Protein AF-A0A9Q1KQM0-F1 (afdb_monomer_lite)

Radius of gyration: 27.61 Å; chains: 1; bounding box: 91×46×89 Å

Organism: NCBI:txid171969

InterPro domains:
  IPR004320 Protein BPS1, chloroplastic [PF03087] (86-296)

Structure (mmCIF, N/CA/C/O backbone):
data_AF-A0A9Q1KQM0-F1
#
_entry.id   AF-A0A9Q1KQM0-F1
#
loop_
_atom_site.group_PDB
_atom_site.id
_atom_site.type_symbol
_atom_site.label_atom_id
_atom_site.label_alt_id
_atom_site.label_comp_id
_atom_site.label_asym_id
_atom_site.label_entity_id
_atom_site.label_seq_id
_atom_site.pdbx_PDB_ins_code
_atom_site.Cartn_x
_atom_site.Cartn_y
_atom_site.Cartn_z
_atom_site.occupancy
_atom_site.B_iso_or_equiv
_atom_site.auth_seq_id
_atom_site.auth_comp_id
_atom_site.auth_asym_id
_atom_site.auth_atom_id
_atom_site.pdbx_PDB_model_num
ATOM 1 N N . MET A 1 1 ? 65.002 30.254 44.094 1.00 36.09 1 MET A N 1
ATOM 2 C CA . MET A 1 1 ? 65.199 29.306 42.975 1.00 36.09 1 MET A CA 1
ATOM 3 C C . MET A 1 1 ? 63.918 28.504 42.793 1.00 36.09 1 MET A C 1
ATOM 5 O O . MET A 1 1 ? 63.317 28.129 43.791 1.00 36.09 1 MET A O 1
ATOM 9 N N . ARG A 1 2 ? 63.439 28.374 41.550 1.00 35.47 2 ARG A N 1
ATOM 10 C CA . ARG A 1 2 ? 62.146 27.774 41.179 1.00 35.47 2 ARG A CA 1
ATOM 11 C C . ARG A 1 2 ? 62.306 26.299 40.777 1.00 35.47 2 ARG A C 1
ATOM 13 O O . ARG A 1 2 ? 63.175 26.023 39.960 1.00 35.47 2 ARG A O 1
ATOM 20 N N . ALA A 1 3 ? 61.341 25.494 41.250 1.00 41.31 3 ALA A N 1
ATOM 21 C CA . ALA A 1 3 ? 60.860 24.171 40.791 1.00 41.31 3 ALA A CA 1
ATOM 22 C C . ALA A 1 3 ? 61.856 22.981 40.891 1.00 41.31 3 ALA A C 1
ATOM 24 O O . ALA A 1 3 ? 63.052 23.252 40.930 1.00 41.31 3 ALA A O 1
ATOM 25 N N . PRO A 1 4 ? 61.425 21.685 40.899 1.00 48.81 4 PRO A N 1
ATOM 26 C CA . PRO A 1 4 ? 60.090 21.158 40.530 1.00 48.81 4 PRO A CA 1
ATOM 27 C C . PRO A 1 4 ? 59.539 19.918 41.319 1.00 48.81 4 PRO A C 1
ATOM 29 O O . PRO A 1 4 ? 60.291 19.234 41.995 1.00 48.81 4 PRO A O 1
ATOM 32 N N . LEU A 1 5 ? 58.237 19.612 41.101 1.00 36.03 5 LEU A N 1
ATOM 33 C CA . LEU A 1 5 ? 57.537 18.288 41.078 1.00 36.03 5 LEU A CA 1
ATOM 34 C C . LEU A 1 5 ? 57.587 17.402 42.362 1.00 36.03 5 LEU A C 1
ATOM 36 O O . LEU A 1 5 ? 58.601 17.295 43.019 1.00 36.03 5 LEU A O 1
ATOM 40 N N . ALA A 1 6 ? 56.544 16.697 42.813 1.00 32.81 6 ALA A N 1
ATOM 41 C CA . ALA A 1 6 ? 55.669 15.785 42.085 1.00 32.81 6 ALA A CA 1
ATOM 42 C C . ALA A 1 6 ? 54.497 15.306 42.981 1.00 32.81 6 ALA A C 1
ATOM 44 O O . ALA A 1 6 ? 54.651 15.153 44.187 1.00 32.81 6 ALA A O 1
ATOM 45 N N . PHE A 1 7 ? 53.361 15.017 42.337 1.00 43.50 7 PHE A N 1
ATOM 46 C CA . PHE A 1 7 ? 52.448 13.895 42.605 1.00 43.50 7 PHE A CA 1
ATOM 47 C C . PHE A 1 7 ? 52.103 13.514 44.053 1.00 43.50 7 PHE A C 1
ATOM 49 O O . PHE A 1 7 ? 52.829 12.734 44.653 1.00 43.50 7 PHE A O 1
ATOM 56 N N . ILE A 1 8 ? 50.868 13.817 44.484 1.00 44.66 8 ILE A N 1
ATOM 57 C CA . ILE A 1 8 ? 50.022 12.821 45.170 1.00 44.66 8 ILE A CA 1
ATOM 58 C C . ILE A 1 8 ? 48.571 12.958 44.674 1.00 44.66 8 ILE A C 1
ATOM 60 O O . ILE A 1 8 ? 47.852 13.896 45.008 1.00 44.66 8 ILE A O 1
ATOM 64 N N . ARG A 1 9 ? 48.157 11.993 43.843 1.00 41.03 9 ARG A N 1
ATOM 65 C CA . ARG A 1 9 ? 46.766 11.639 43.517 1.00 41.03 9 ARG A CA 1
ATOM 66 C C . ARG A 1 9 ? 46.458 10.339 44.267 1.00 41.03 9 ARG A C 1
ATOM 68 O O . ARG A 1 9 ? 47.008 9.308 43.895 1.00 41.03 9 ARG A O 1
ATOM 75 N N . SER A 1 10 ? 45.622 10.406 45.304 1.00 38.56 10 SER A N 1
ATOM 76 C CA . SER A 1 10 ? 44.949 9.302 46.036 1.00 38.56 10 SER A CA 1
ATOM 77 C C . SER A 1 10 ? 44.638 9.805 47.450 1.00 38.56 10 SER A C 1
ATOM 79 O O . SER A 1 10 ? 45.475 10.496 48.007 1.00 38.56 10 SER A O 1
ATOM 81 N N . LEU A 1 11 ? 43.534 9.532 48.142 1.00 38.16 11 LEU A N 1
ATOM 82 C CA . LEU A 1 11 ? 42.385 8.644 47.976 1.00 38.16 11 LEU A CA 1
ATOM 83 C C . LEU A 1 11 ? 41.275 9.171 48.911 1.00 38.16 11 LEU A C 1
ATOM 85 O O . LEU A 1 11 ? 41.565 9.738 49.959 1.00 38.16 11 LEU A O 1
ATOM 89 N N . SER A 1 12 ? 40.024 8.930 48.521 1.00 35.25 12 SER A N 1
ATOM 90 C CA . SER A 1 12 ? 38.869 8.578 49.359 1.00 35.25 12 SER A CA 1
ATOM 91 C C . SER A 1 12 ? 38.853 8.993 50.841 1.00 35.25 12 SER A C 1
ATOM 93 O O . SER A 1 12 ? 39.545 8.414 51.672 1.00 35.25 12 SER A O 1
ATOM 95 N N . SER A 1 13 ? 37.836 9.755 51.245 1.00 35.62 13 SER A N 1
ATOM 96 C CA . SER A 1 13 ? 36.569 9.169 51.725 1.00 35.62 13 SER A CA 1
ATOM 97 C C . SER A 1 13 ? 35.758 10.134 52.601 1.00 35.62 13 SER A C 1
ATOM 99 O O . SER A 1 13 ? 36.308 10.889 53.395 1.00 35.62 13 SER A O 1
ATOM 101 N N . LYS A 1 14 ? 34.434 9.936 52.514 1.00 40.75 14 LYS A N 1
ATOM 102 C CA . LYS A 1 14 ? 33.375 10.173 53.513 1.00 40.75 14 LYS A CA 1
ATOM 103 C C . LYS A 1 14 ? 32.405 11.329 53.250 1.00 40.75 14 LYS A C 1
ATOM 105 O O . LYS A 1 14 ? 32.776 12.492 53.256 1.00 40.75 14 LYS A O 1
ATOM 110 N N . LEU A 1 15 ? 31.139 10.885 53.212 1.00 34.62 15 LEU A N 1
ATOM 111 C CA . LEU A 1 15 ? 29.859 11.567 53.455 1.00 34.62 15 LEU A CA 1
ATOM 112 C C . LEU A 1 15 ? 29.165 12.042 52.171 1.00 34.62 15 LEU A C 1
ATOM 114 O O . LEU A 1 15 ? 29.745 12.772 51.389 1.00 34.62 15 LEU A O 1
ATOM 118 N N . SER A 1 16 ? 27.919 11.697 51.856 1.00 38.91 16 SER A N 1
ATOM 119 C CA . SER A 1 16 ? 26.883 10.905 52.529 1.00 38.91 16 SER A CA 1
ATOM 120 C C . SER A 1 16 ? 25.656 10.991 51.620 1.00 38.91 16 SER A C 1
ATOM 122 O O . SER A 1 16 ? 25.134 12.089 51.458 1.00 38.91 16 SER A O 1
ATOM 124 N N . VAL A 1 17 ? 25.169 9.891 51.040 1.00 39.78 17 VAL A N 1
ATOM 125 C CA . VAL A 1 17 ? 23.808 9.853 50.477 1.00 39.78 17 VAL A CA 1
ATOM 126 C C . VAL A 1 17 ? 23.195 8.506 50.815 1.00 39.78 17 VAL A C 1
ATOM 128 O O . VAL A 1 17 ? 23.605 7.455 50.324 1.00 39.78 17 VAL A O 1
ATOM 131 N N . ALA A 1 18 ? 22.234 8.568 51.728 1.00 39.09 18 ALA A N 1
ATOM 132 C CA . ALA A 1 18 ? 21.385 7.472 52.129 1.00 39.09 18 ALA A CA 1
ATOM 133 C C . ALA A 1 18 ? 20.704 6.847 50.902 1.00 39.09 18 ALA A C 1
ATOM 135 O O . ALA A 1 18 ? 19.953 7.507 50.184 1.00 39.09 18 ALA A O 1
ATOM 136 N N . ARG A 1 19 ? 20.943 5.547 50.698 1.00 38.41 19 ARG A N 1
ATOM 137 C CA . ARG A 1 19 ? 20.078 4.681 49.895 1.00 38.41 19 ARG A CA 1
ATOM 138 C C . ARG A 1 19 ? 18.689 4.691 50.531 1.00 38.41 19 ARG A C 1
ATOM 140 O O . ARG A 1 19 ? 18.471 4.026 51.540 1.00 38.41 19 ARG A O 1
ATOM 147 N N . ARG A 1 20 ? 17.747 5.421 49.935 1.00 35.00 20 ARG A N 1
ATOM 148 C CA . ARG A 1 20 ? 16.335 5.045 50.030 1.00 35.00 20 ARG A CA 1
ATOM 149 C C . ARG A 1 20 ? 16.128 3.905 49.048 1.00 35.00 20 ARG A C 1
ATOM 151 O O . ARG A 1 20 ? 16.291 4.088 47.845 1.00 35.00 20 ARG A O 1
ATOM 158 N N . SER A 1 21 ? 15.828 2.732 49.589 1.00 38.72 21 SER A N 1
ATOM 159 C CA . SER A 1 21 ? 15.288 1.601 48.851 1.00 38.72 21 SER A CA 1
ATOM 160 C C . SER A 1 21 ? 14.096 2.075 48.025 1.00 38.72 21 SER A C 1
ATOM 162 O O . SER A 1 21 ? 13.077 2.489 48.576 1.00 38.72 21 SER A O 1
ATOM 164 N N . THR A 1 22 ? 14.235 2.051 46.704 1.00 40.22 22 THR A N 1
ATOM 165 C CA . THR A 1 22 ? 13.103 2.160 45.791 1.00 40.22 22 THR A CA 1
ATOM 166 C C . THR A 1 22 ? 12.277 0.898 45.973 1.00 40.22 22 THR A C 1
ATOM 168 O O . THR A 1 22 ? 12.671 -0.178 45.525 1.00 40.22 22 THR A O 1
ATOM 171 N N . SER A 1 23 ? 11.167 1.031 46.697 1.00 38.22 23 SER A N 1
ATOM 172 C CA . SER A 1 23 ? 10.064 0.081 46.640 1.00 38.22 23 SER A CA 1
ATOM 173 C C . SER A 1 23 ? 9.766 -0.182 45.165 1.00 38.22 23 SER A C 1
ATOM 175 O O . SER A 1 23 ? 9.487 0.758 44.417 1.00 38.22 23 SER A O 1
ATOM 177 N N . SER A 1 24 ? 9.917 -1.434 44.733 1.00 46.16 24 SER A N 1
ATOM 178 C CA . SER A 1 24 ? 9.397 -1.893 43.451 1.00 46.16 24 SER A CA 1
ATOM 179 C C . SER A 1 24 ? 7.884 -1.776 43.562 1.00 46.16 24 SER A C 1
ATOM 181 O O . SER A 1 24 ? 7.215 -2.623 44.150 1.00 46.16 24 SER A O 1
ATOM 183 N N . MET A 1 25 ? 7.369 -0.636 43.113 1.00 43.19 25 MET A N 1
ATOM 184 C CA . MET A 1 25 ? 5.947 -0.401 42.975 1.00 43.19 25 MET A CA 1
ATOM 185 C C . MET A 1 25 ? 5.489 -1.365 41.883 1.00 43.19 25 MET A C 1
ATOM 187 O O . MET A 1 25 ? 5.738 -1.137 40.701 1.00 43.19 25 MET A O 1
ATOM 191 N N . VAL A 1 26 ? 4.943 -2.505 42.309 1.00 50.78 26 VAL A N 1
ATOM 192 C CA . VAL A 1 26 ? 4.289 -3.481 41.441 1.00 50.78 26 VAL A CA 1
ATOM 193 C C . VAL A 1 26 ? 3.113 -2.741 40.820 1.00 50.78 26 VAL A C 1
ATOM 195 O O . VAL A 1 26 ? 2.086 -2.547 41.465 1.00 50.78 26 VAL A O 1
ATOM 198 N N . VAL A 1 27 ? 3.314 -2.217 39.611 1.00 50.25 27 VAL A N 1
ATOM 199 C CA . VAL A 1 27 ? 2.230 -1.666 38.802 1.00 50.25 27 VAL A CA 1
ATOM 200 C C . VAL A 1 27 ? 1.258 -2.825 38.584 1.00 50.25 27 VAL A C 1
ATOM 202 O O . VAL A 1 27 ? 1.700 -3.864 38.085 1.00 50.25 27 VAL A O 1
ATOM 205 N N . PRO A 1 28 ? -0.011 -2.711 39.015 1.00 52.81 28 PRO A N 1
ATOM 206 C CA . PRO A 1 28 ? -1.007 -3.732 38.734 1.00 52.81 28 PRO A CA 1
ATOM 207 C C . PRO A 1 28 ? -1.018 -3.980 37.229 1.00 52.81 28 PRO A C 1
ATOM 209 O O . PRO A 1 28 ? -1.039 -3.025 36.451 1.00 52.81 28 PRO A O 1
ATOM 212 N N . LEU A 1 29 ? -0.930 -5.248 36.831 1.00 56.06 29 LEU A N 1
ATOM 213 C CA . LEU A 1 29 ? -1.068 -5.633 35.434 1.00 56.06 29 LEU A CA 1
ATOM 214 C C . LEU A 1 29 ? -2.431 -5.101 34.977 1.00 56.06 29 LEU A C 1
ATOM 216 O O . LEU A 1 29 ? -3.443 -5.453 35.579 1.00 56.06 29 LEU A O 1
ATOM 220 N N . VAL A 1 30 ? -2.442 -4.186 34.006 1.00 60.38 30 VAL A N 1
ATOM 221 C CA . VAL A 1 30 ? -3.690 -3.661 33.444 1.00 60.38 30 VAL A CA 1
ATOM 222 C C . VAL A 1 30 ? -4.455 -4.866 32.909 1.00 60.38 30 VAL A C 1
ATOM 224 O O . VAL A 1 30 ? -3.924 -5.585 32.064 1.00 60.38 30 VAL A O 1
ATOM 227 N N . GLU A 1 31 ? -5.640 -5.141 33.453 1.00 66.56 31 GLU A N 1
ATOM 228 C CA . GLU A 1 31 ? -6.491 -6.208 32.934 1.00 66.56 31 GLU A CA 1
ATOM 229 C C . GLU A 1 31 ? -6.871 -5.842 31.497 1.00 66.56 31 GLU A C 1
ATOM 231 O O . GLU A 1 31 ? -7.514 -4.824 31.250 1.00 66.56 31 GLU A O 1
ATOM 236 N N . GLU A 1 32 ? -6.391 -6.630 30.535 1.00 71.88 32 GLU A N 1
ATOM 237 C CA . GLU A 1 32 ? -6.730 -6.446 29.127 1.00 71.88 32 GLU A CA 1
ATOM 238 C C . GLU A 1 32 ? -8.202 -6.792 28.912 1.00 71.88 32 GLU A C 1
ATOM 240 O O . GLU A 1 32 ? -8.645 -7.878 29.306 1.00 71.88 32 GLU A O 1
ATOM 245 N N . SER A 1 33 ? -8.948 -5.904 28.250 1.00 81.81 33 SER A N 1
ATOM 246 C CA . SER A 1 33 ? -10.337 -6.174 27.887 1.00 81.81 33 SER A CA 1
ATOM 247 C C . SER A 1 33 ? -10.437 -7.379 26.948 1.00 81.81 33 SER A C 1
ATOM 249 O O . SER A 1 33 ? -9.494 -7.714 26.221 1.00 81.81 33 SER A O 1
ATOM 251 N N . TRP A 1 34 ? -11.606 -8.028 26.922 1.00 86.94 34 TRP A N 1
ATOM 252 C CA . TRP A 1 34 ? -11.872 -9.135 25.994 1.00 86.94 34 TRP A CA 1
ATOM 253 C C . TRP A 1 34 ? -11.599 -8.734 24.538 1.00 86.94 34 TRP A C 1
ATOM 255 O O . TRP A 1 34 ? -11.000 -9.498 23.781 1.00 86.94 34 TRP A O 1
ATOM 265 N N . PHE A 1 35 ? -11.976 -7.509 24.161 1.00 87.69 35 PHE A N 1
ATOM 266 C CA . PHE A 1 35 ? -11.717 -6.982 22.829 1.00 87.69 35 PHE A CA 1
ATOM 267 C C . PHE A 1 35 ? -10.210 -6.853 22.560 1.00 87.69 35 PHE A C 1
ATOM 269 O O . PHE A 1 35 ? -9.725 -7.362 21.546 1.00 87.69 35 PHE A O 1
ATOM 276 N N . SER A 1 36 ? -9.448 -6.265 23.491 1.00 86.69 36 SER A N 1
ATOM 277 C CA . SER A 1 36 ? -7.985 -6.155 23.383 1.00 86.69 36 SER A CA 1
ATOM 278 C C . SER A 1 36 ? -7.311 -7.513 23.211 1.00 86.69 36 SER A C 1
ATOM 280 O O . SER A 1 36 ? -6.419 -7.655 22.372 1.00 86.69 36 SER A O 1
ATOM 282 N N . GLN A 1 37 ? -7.754 -8.526 23.960 1.00 87.94 37 GLN A N 1
ATOM 283 C CA . GLN A 1 37 ? -7.215 -9.886 23.873 1.00 87.94 37 GLN A CA 1
ATOM 284 C C . GLN A 1 37 ? -7.460 -10.495 22.489 1.00 87.94 37 GLN A C 1
ATOM 286 O O . GLN A 1 37 ? -6.549 -11.076 21.895 1.00 87.94 37 GLN A O 1
ATOM 291 N N . GLN A 1 38 ? -8.666 -10.320 21.940 1.00 90.25 38 GLN A N 1
ATOM 292 C CA . GLN A 1 38 ? -9.014 -10.831 20.613 1.00 90.25 38 GLN A CA 1
ATOM 293 C C . GLN A 1 38 ? -8.205 -10.147 19.513 1.00 90.25 38 GLN A C 1
ATOM 295 O O . GLN A 1 38 ? -7.653 -10.822 18.640 1.00 90.25 38 GLN A O 1
ATOM 300 N N . VAL A 1 39 ? -8.075 -8.820 19.569 1.00 89.31 39 VAL A N 1
ATOM 301 C CA . VAL A 1 39 ? -7.248 -8.065 18.618 1.00 89.31 39 VAL A CA 1
ATOM 302 C C . VAL A 1 39 ? -5.784 -8.476 18.739 1.00 89.31 39 VAL A C 1
ATOM 304 O O . VAL A 1 39 ? -5.146 -8.788 17.733 1.00 89.31 39 VAL A O 1
ATOM 307 N N . THR A 1 40 ? -5.260 -8.566 19.960 1.00 89.00 40 THR A N 1
ATOM 308 C CA . THR A 1 40 ? -3.879 -8.992 20.214 1.00 89.00 40 THR A CA 1
ATOM 309 C C . THR A 1 40 ? -3.622 -10.381 19.646 1.00 89.00 40 THR A C 1
ATOM 311 O O . THR A 1 40 ? -2.645 -10.558 18.922 1.00 89.00 40 THR A O 1
ATOM 314 N N . ALA A 1 41 ? -4.541 -11.332 19.834 1.00 89.06 41 ALA A N 1
ATOM 315 C CA . ALA A 1 41 ? -4.432 -12.660 19.240 1.00 89.06 41 ALA A CA 1
ATOM 316 C C . ALA A 1 41 ? -4.356 -12.607 17.703 1.00 89.06 41 ALA A C 1
ATOM 318 O O . ALA A 1 41 ? -3.541 -13.314 17.109 1.00 89.06 41 ALA A O 1
ATOM 319 N N . LYS A 1 42 ? -5.147 -11.747 17.040 1.00 89.12 42 LYS A N 1
ATOM 320 C CA . LYS A 1 42 ? -5.062 -11.559 15.578 1.00 89.12 42 LYS A CA 1
ATOM 321 C C . LYS A 1 42 ? -3.697 -11.008 15.165 1.00 89.12 42 LYS A C 1
ATOM 323 O O . LYS A 1 42 ? -3.089 -11.549 14.245 1.00 89.12 42 LYS A O 1
ATOM 328 N N . PHE A 1 43 ? -3.180 -9.991 15.848 1.00 86.50 43 PHE A N 1
ATOM 329 C CA . PHE A 1 43 ? -1.882 -9.395 15.507 1.00 86.50 43 PHE A CA 1
ATOM 330 C C . PHE A 1 43 ? -0.680 -10.269 15.913 1.00 86.50 43 PHE A C 1
ATOM 332 O O . PHE A 1 43 ? 0.345 -10.245 15.235 1.00 86.50 43 PHE A O 1
ATOM 339 N N . ASP A 1 44 ? -0.795 -11.126 16.927 1.00 86.88 44 ASP A N 1
ATOM 340 C CA . ASP A 1 44 ? 0.245 -12.101 17.282 1.00 86.88 44 ASP A CA 1
ATOM 341 C C . ASP A 1 44 ? 0.393 -13.213 16.228 1.00 86.88 44 ASP A C 1
ATOM 343 O O . ASP A 1 44 ? 1.492 -13.748 16.027 1.00 86.88 44 ASP A O 1
ATOM 347 N N . THR A 1 45 ? -0.665 -13.517 15.462 1.00 85.62 45 THR A N 1
ATOM 348 C CA . THR A 1 45 ? -0.511 -14.385 14.280 1.00 85.62 45 THR A CA 1
ATOM 349 C C . THR A 1 45 ? 0.419 -13.773 13.226 1.00 85.62 45 THR A C 1
ATOM 351 O O . THR A 1 45 ? 1.117 -14.510 12.534 1.00 85.62 45 THR A O 1
ATOM 354 N N . LEU A 1 46 ? 0.527 -12.437 13.161 1.00 81.75 46 LEU A N 1
ATOM 355 C CA . LEU A 1 46 ? 1.467 -11.754 12.264 1.00 81.75 46 LEU A CA 1
ATOM 356 C C . LEU A 1 46 ? 2.916 -11.943 12.710 1.00 81.75 46 LEU A C 1
ATOM 358 O O . LEU A 1 46 ? 3.774 -12.180 11.866 1.00 81.75 46 LEU A O 1
ATOM 362 N N . LYS A 1 47 ? 3.190 -11.905 14.021 1.00 78.38 47 LYS A N 1
ATOM 363 C CA . LYS A 1 47 ? 4.538 -12.174 14.563 1.00 78.38 47 LYS A CA 1
ATOM 364 C C . LYS A 1 47 ? 5.000 -13.599 14.298 1.00 78.38 47 LYS A C 1
ATOM 366 O O . LYS A 1 47 ? 6.181 -13.848 14.081 1.00 78.38 47 LYS A O 1
ATOM 371 N N . SER A 1 48 ? 4.070 -14.544 14.398 1.00 78.81 48 SER A N 1
ATOM 372 C CA . SER A 1 48 ? 4.351 -15.961 14.158 1.00 78.81 48 SER A CA 1
ATOM 373 C C . SER A 1 48 ? 4.340 -16.322 12.671 1.00 78.81 48 SER A C 1
ATOM 375 O O . SER A 1 48 ? 4.785 -17.415 12.302 1.00 78.81 48 SER A O 1
ATOM 377 N N . SER A 1 49 ? 3.885 -15.406 11.809 1.00 76.88 49 SER A N 1
ATOM 378 C CA . SER A 1 49 ? 3.959 -15.566 10.364 1.00 76.88 49 SER A CA 1
ATOM 379 C C . SER A 1 49 ? 5.416 -15.650 9.919 1.00 76.88 49 SER A C 1
ATOM 381 O O . SER A 1 49 ? 6.276 -14.872 10.322 1.00 76.88 49 SER A O 1
ATOM 383 N N . LYS A 1 50 ? 5.702 -16.610 9.037 1.00 76.25 50 LYS A N 1
ATOM 384 C CA . LYS A 1 50 ? 7.023 -16.760 8.406 1.00 76.25 50 LYS A CA 1
ATOM 385 C C . LYS A 1 50 ? 7.253 -15.744 7.284 1.00 76.25 50 LYS A C 1
ATOM 387 O O . LYS A 1 50 ? 8.263 -15.828 6.590 1.00 76.25 50 LYS A O 1
ATOM 392 N N . CYS A 1 51 ? 6.290 -14.860 7.032 1.00 76.44 51 CYS A N 1
ATOM 393 C CA . CYS A 1 51 ? 6.376 -13.877 5.970 1.00 76.44 51 CYS A CA 1
ATOM 394 C C . CYS A 1 51 ? 7.354 -12.762 6.336 1.00 76.44 51 CYS A C 1
ATOM 396 O O . CYS A 1 51 ? 7.306 -12.209 7.431 1.00 76.44 51 CYS A O 1
ATOM 398 N N . ASP A 1 52 ? 8.202 -12.389 5.380 1.00 78.50 52 ASP A N 1
ATOM 399 C CA . ASP A 1 52 ? 9.093 -11.250 5.552 1.00 78.50 52 ASP A CA 1
ATOM 400 C C . ASP A 1 52 ? 8.270 -9.978 5.772 1.00 78.50 52 ASP A C 1
ATOM 402 O O . ASP A 1 52 ? 7.333 -9.688 5.020 1.00 78.50 52 ASP A O 1
ATOM 406 N N . VAL A 1 53 ? 8.630 -9.199 6.790 1.00 75.56 53 VAL A N 1
ATOM 407 C CA . VAL A 1 53 ? 7.955 -7.940 7.105 1.00 75.56 53 VAL A CA 1
ATOM 408 C C . VAL A 1 53 ? 7.997 -7.010 5.884 1.00 75.56 53 VAL A C 1
ATOM 410 O O . VAL A 1 53 ? 9.054 -6.698 5.326 1.00 75.56 53 VAL A O 1
ATOM 413 N N . GLY A 1 54 ? 6.816 -6.573 5.444 1.00 72.44 54 GLY A N 1
ATOM 414 C CA . GLY A 1 54 ? 6.632 -5.770 4.236 1.00 72.44 54 GLY A CA 1
ATOM 415 C C . GLY A 1 54 ? 6.433 -6.562 2.936 1.00 72.44 54 GLY A C 1
ATOM 416 O O . GLY A 1 54 ? 6.258 -5.903 1.909 1.00 72.44 54 GLY A O 1
ATOM 417 N N . SER A 1 55 ? 6.448 -7.909 2.955 1.00 80.44 55 SER A N 1
ATOM 418 C CA . SER A 1 55 ? 5.973 -8.813 1.872 1.00 80.44 55 SER A CA 1
ATOM 419 C C . SER A 1 55 ? 4.530 -8.513 1.453 1.00 80.44 55 SER A C 1
ATOM 421 O O . SER A 1 55 ? 3.769 -7.963 2.250 1.00 80.44 55 SER A O 1
ATOM 423 N N . ALA A 1 56 ? 4.119 -8.859 0.221 1.00 84.38 56 ALA A N 1
ATOM 424 C CA . ALA A 1 56 ? 2.697 -8.768 -0.129 1.00 84.38 56 ALA A CA 1
ATOM 425 C C . ALA A 1 56 ? 1.851 -9.678 0.767 1.00 84.38 56 ALA A C 1
ATOM 427 O O . ALA A 1 56 ? 0.777 -9.271 1.191 1.00 84.38 56 ALA A O 1
ATOM 428 N N . SER A 1 57 ? 2.354 -10.870 1.103 1.00 86.06 57 SER A N 1
ATOM 429 C CA . SER A 1 57 ? 1.689 -11.779 2.037 1.00 86.06 57 SER A CA 1
ATOM 430 C C . SER A 1 57 ? 1.568 -11.176 3.435 1.00 86.06 57 SER A C 1
ATOM 432 O O . SER A 1 57 ? 0.470 -11.158 3.974 1.00 86.06 57 SER A O 1
ATOM 434 N N . TRP A 1 58 ? 2.636 -10.578 3.977 1.00 86.31 58 TRP A N 1
ATOM 435 C CA . TRP A 1 58 ? 2.570 -9.872 5.262 1.00 86.31 58 TRP A CA 1
ATOM 436 C C . TRP A 1 58 ? 1.582 -8.701 5.221 1.00 86.31 58 TRP A C 1
ATOM 438 O O . TRP A 1 58 ? 0.794 -8.536 6.144 1.00 86.31 58 TRP A O 1
ATOM 448 N N . LEU A 1 59 ? 1.566 -7.908 4.141 1.00 87.00 59 LEU A N 1
ATOM 449 C CA . LEU A 1 59 ? 0.573 -6.843 3.969 1.00 87.00 59 LEU A CA 1
ATOM 450 C C . LEU A 1 59 ? -0.855 -7.407 3.928 1.00 87.00 59 LEU A C 1
ATOM 452 O O . LEU A 1 59 ? -1.730 -6.854 4.586 1.00 87.00 59 LEU A O 1
ATOM 456 N N . CYS A 1 60 ? -1.096 -8.501 3.200 1.00 88.06 60 CYS A N 1
ATOM 457 C CA . CYS A 1 60 ? -2.389 -9.190 3.194 1.00 88.06 60 CYS A CA 1
ATOM 458 C C . CYS A 1 60 ? -2.787 -9.671 4.593 1.00 88.06 60 CYS A C 1
ATOM 460 O O . CYS A 1 60 ? -3.953 -9.546 4.960 1.00 88.06 60 CYS A O 1
ATOM 462 N N . ASP A 1 61 ? -1.841 -10.189 5.375 1.00 88.12 61 ASP A N 1
ATOM 463 C CA . ASP A 1 61 ? -2.107 -10.628 6.742 1.00 88.12 61 ASP A CA 1
ATOM 464 C C . ASP A 1 61 ? -2.448 -9.430 7.647 1.00 88.12 61 ASP A C 1
ATOM 466 O O . ASP A 1 61 ? -3.416 -9.495 8.402 1.00 88.12 61 ASP A O 1
ATOM 470 N N . VAL A 1 62 ? -1.738 -8.300 7.515 1.00 88.50 62 VAL A N 1
ATOM 471 C CA . VAL A 1 62 ? -2.047 -7.044 8.227 1.00 88.50 62 VAL A CA 1
ATOM 472 C C . VAL A 1 62 ? -3.447 -6.532 7.872 1.00 88.50 62 VAL A C 1
ATOM 474 O O . VAL A 1 62 ? -4.202 -6.156 8.768 1.00 88.50 62 VAL A O 1
ATOM 477 N N . PHE A 1 63 ? -3.831 -6.543 6.590 1.00 89.81 63 PHE A N 1
ATOM 478 C CA . PHE A 1 63 ? -5.199 -6.198 6.183 1.00 89.81 63 PHE A CA 1
ATOM 479 C C . PHE A 1 63 ? -6.221 -7.185 6.744 1.00 89.81 63 PHE A C 1
ATOM 481 O O . PHE A 1 63 ? -7.255 -6.753 7.239 1.00 89.81 63 PHE A O 1
ATOM 488 N N . GLY A 1 64 ? -5.929 -8.486 6.729 1.00 90.25 64 GLY A N 1
ATOM 489 C CA . GLY A 1 64 ? -6.795 -9.503 7.322 1.00 90.25 64 GLY A CA 1
ATOM 490 C C . GLY A 1 64 ? -7.022 -9.277 8.819 1.00 90.25 64 GLY A C 1
ATOM 491 O O . GLY A 1 64 ? -8.161 -9.304 9.276 1.00 90.25 64 GLY A O 1
ATOM 492 N N . ALA A 1 65 ? -5.960 -8.982 9.573 1.00 90.81 65 ALA A N 1
ATOM 493 C CA . ALA A 1 65 ? -6.053 -8.646 10.992 1.00 90.81 65 ALA A CA 1
ATOM 494 C C . ALA A 1 65 ? -6.850 -7.350 11.219 1.00 90.81 65 ALA A C 1
ATOM 496 O O . ALA A 1 65 ? -7.696 -7.291 12.111 1.00 90.81 65 ALA A O 1
ATOM 497 N N . SER A 1 66 ? -6.636 -6.333 10.380 1.00 91.94 66 SER A N 1
ATOM 498 C CA . SER A 1 66 ? -7.390 -5.082 10.439 1.00 91.94 66 SER A CA 1
ATOM 499 C C . SER A 1 66 ? -8.876 -5.270 10.133 1.00 91.94 66 SER A C 1
ATOM 501 O O . SER A 1 66 ? -9.697 -4.695 10.837 1.00 91.94 66 SER A O 1
ATOM 503 N N . VAL A 1 67 ? -9.233 -6.047 9.109 1.00 91.94 67 VAL A N 1
ATOM 504 C CA . VAL A 1 67 ? -10.634 -6.339 8.766 1.00 91.94 67 VAL A CA 1
ATOM 505 C C . VAL A 1 67 ? -11.292 -7.119 9.897 1.00 91.94 67 VAL A C 1
ATOM 507 O O . VAL A 1 67 ? -12.350 -6.719 10.365 1.00 91.94 67 VAL A O 1
ATOM 510 N N . ALA A 1 68 ? -10.628 -8.154 10.419 1.00 92.12 68 ALA A N 1
ATOM 511 C CA . ALA A 1 68 ? -11.133 -8.901 11.568 1.00 92.12 68 ALA A CA 1
ATOM 512 C C . ALA A 1 68 ? -11.331 -8.001 12.801 1.00 92.12 68 ALA A C 1
ATOM 514 O O . ALA A 1 68 ? -12.302 -8.164 13.528 1.00 92.12 68 ALA A O 1
ATOM 515 N N . THR A 1 69 ? -10.444 -7.027 13.022 1.00 92.69 69 THR A N 1
ATOM 516 C CA . THR A 1 69 ? -10.587 -6.047 14.112 1.00 92.69 69 THR A CA 1
ATOM 517 C C . THR A 1 69 ? -11.804 -5.143 13.907 1.00 92.69 69 THR A C 1
ATOM 519 O O . THR A 1 69 ? -12.522 -4.865 14.860 1.00 92.69 69 THR A O 1
ATOM 522 N N . GLN A 1 70 ? -12.053 -4.698 12.673 1.00 92.56 70 GLN A N 1
ATOM 523 C CA . GLN A 1 70 ? -13.230 -3.894 12.326 1.00 92.56 70 GLN A CA 1
ATOM 524 C C . GLN A 1 70 ? -14.531 -4.697 12.489 1.00 92.56 70 GLN A C 1
ATOM 526 O O . GLN A 1 70 ? -15.495 -4.180 13.041 1.00 92.56 70 GLN A O 1
ATOM 531 N N . MET A 1 71 ? -14.537 -5.976 12.098 1.00 92.62 71 MET A N 1
ATOM 532 C CA . MET A 1 71 ? -15.676 -6.878 12.315 1.00 92.62 71 MET A CA 1
ATOM 533 C C . MET A 1 71 ? -15.956 -7.094 13.805 1.00 92.62 71 MET A C 1
ATOM 535 O O . MET A 1 71 ? -17.090 -6.940 14.238 1.00 92.62 71 MET A O 1
ATOM 539 N N . LEU A 1 72 ? -14.921 -7.364 14.608 1.00 92.25 72 LEU A N 1
ATOM 540 C CA . LEU A 1 72 ? -15.059 -7.484 16.064 1.00 92.25 72 LEU A CA 1
ATOM 541 C C . LEU A 1 72 ? -15.580 -6.189 16.698 1.00 92.25 72 LEU A C 1
ATOM 543 O O . LEU A 1 72 ? -16.356 -6.236 17.648 1.00 92.25 72 LEU A O 1
ATOM 547 N N . ALA A 1 73 ? -15.145 -5.032 16.191 1.00 92.75 73 ALA A N 1
ATOM 548 C CA . ALA A 1 73 ? -15.615 -3.745 16.683 1.00 92.75 73 ALA A CA 1
ATOM 549 C C . ALA A 1 73 ? -17.098 -3.547 16.371 1.00 92.75 73 ALA A C 1
ATOM 551 O O . ALA A 1 73 ? -17.851 -3.130 17.244 1.00 92.75 73 ALA A O 1
ATOM 552 N N . GLN A 1 74 ? -17.529 -3.909 15.163 1.00 91.69 74 GLN A N 1
ATOM 553 C CA . GLN A 1 74 ? -18.937 -3.890 14.786 1.00 91.69 74 GLN A CA 1
ATOM 554 C C . GLN A 1 74 ? -19.775 -4.830 15.665 1.00 91.69 74 GLN A C 1
ATOM 556 O O . GLN A 1 74 ? -20.764 -4.388 16.241 1.00 91.69 74 GLN A O 1
ATOM 561 N N . GLU A 1 75 ? -19.351 -6.087 15.837 1.00 91.06 75 GLU A N 1
ATOM 562 C CA . GLU A 1 75 ? -20.033 -7.061 16.704 1.00 91.06 75 GLU A CA 1
ATOM 563 C C . GLU A 1 75 ? -20.181 -6.546 18.141 1.00 91.06 75 GLU A C 1
ATOM 565 O O . GLU A 1 75 ? -21.222 -6.731 18.769 1.00 91.06 75 GLU A O 1
ATOM 570 N N . PHE A 1 76 ? -19.145 -5.881 18.660 1.00 90.19 76 PHE A N 1
ATOM 571 C CA . PHE A 1 76 ? -19.182 -5.272 19.983 1.00 90.19 76 PHE A CA 1
ATOM 572 C C . PHE A 1 76 ? -20.179 -4.107 20.048 1.00 90.19 76 PHE A C 1
ATOM 574 O O . PHE A 1 76 ? -20.984 -4.036 20.976 1.00 90.19 76 PHE A O 1
ATOM 581 N N . LEU A 1 77 ? -20.145 -3.202 19.066 1.00 89.38 77 LEU A N 1
ATOM 582 C CA . LEU A 1 77 ? -21.037 -2.042 19.010 1.00 89.38 77 LEU A CA 1
ATOM 583 C C . LEU A 1 77 ? -22.512 -2.447 18.858 1.00 89.38 77 LEU A C 1
ATOM 585 O O . LEU A 1 77 ? -23.374 -1.769 19.414 1.00 89.38 77 LEU A O 1
ATOM 589 N N . ASP A 1 78 ? -22.803 -3.564 18.186 1.00 87.75 78 ASP A N 1
ATOM 590 C CA . ASP A 1 78 ? -24.167 -4.082 18.004 1.00 87.75 78 ASP A CA 1
ATOM 591 C C . ASP A 1 78 ? -24.824 -4.537 19.321 1.00 87.75 78 ASP A C 1
ATOM 593 O O . ASP A 1 78 ? -26.048 -4.483 19.462 1.00 87.75 78 ASP A O 1
ATOM 597 N N . ILE A 1 79 ? -24.026 -4.985 20.296 1.00 86.88 79 ILE A N 1
ATOM 598 C CA . ILE A 1 79 ? -24.509 -5.458 21.606 1.00 86.88 79 ILE A CA 1
ATOM 599 C C . ILE A 1 79 ? -24.285 -4.445 22.736 1.00 86.88 79 ILE A C 1
ATOM 601 O O . ILE A 1 79 ? -24.772 -4.648 23.853 1.00 86.88 79 ILE A O 1
ATOM 605 N N . ALA A 1 80 ? -23.539 -3.373 22.470 1.00 86.12 80 ALA A N 1
ATOM 606 C CA . ALA A 1 80 ? -23.199 -2.367 23.460 1.00 86.12 80 ALA A CA 1
ATOM 607 C C . ALA A 1 80 ? -24.404 -1.480 23.815 1.00 86.12 80 ALA A C 1
ATOM 609 O O . ALA A 1 80 ? -25.224 -1.103 22.978 1.00 86.12 80 ALA A O 1
ATOM 610 N N . SER A 1 81 ? -24.487 -1.088 25.087 1.00 85.56 81 SER A N 1
ATOM 611 C CA . SER A 1 81 ? -25.429 -0.063 25.536 1.00 85.56 81 SER A CA 1
ATOM 612 C C . SER A 1 81 ? -24.828 1.319 25.282 1.00 85.56 81 SER A C 1
ATOM 614 O O . SER A 1 81 ? -24.068 1.810 26.107 1.00 85.56 81 SER A O 1
ATOM 616 N N . ILE A 1 82 ? -25.184 1.940 24.158 1.00 86.56 82 ILE A N 1
ATOM 617 C CA . ILE A 1 82 ? -24.615 3.216 23.699 1.00 86.56 82 ILE A CA 1
ATOM 618 C C . ILE A 1 82 ? -25.246 4.402 24.451 1.00 86.56 82 ILE A C 1
ATOM 620 O O . ILE A 1 82 ? -26.463 4.608 24.393 1.00 86.56 82 ILE A O 1
ATOM 624 N N . SER A 1 83 ? -24.426 5.202 25.139 1.00 86.19 83 SER A N 1
ATOM 625 C CA . SER A 1 83 ? -24.839 6.473 25.746 1.00 86.19 83 SER A CA 1
ATOM 626 C C . SER A 1 83 ? -24.853 7.629 24.731 1.00 86.19 83 SER A C 1
ATOM 628 O O . SER A 1 83 ? -24.441 7.492 23.579 1.00 86.19 83 SER A O 1
ATOM 630 N N . LEU A 1 84 ? -25.329 8.811 25.145 1.00 82.00 84 LEU A N 1
ATOM 631 C CA . LEU A 1 84 ? -25.278 10.008 24.293 1.00 82.00 84 LEU A CA 1
ATOM 632 C C . LEU A 1 84 ? -23.838 10.450 23.990 1.00 82.00 84 LEU A C 1
ATOM 634 O O . LEU A 1 84 ? -23.574 10.882 22.875 1.00 82.00 84 LEU A O 1
ATOM 638 N N . THR A 1 85 ? -22.921 10.310 24.950 1.00 80.69 85 THR A N 1
ATOM 639 C CA . THR A 1 85 ? -21.501 10.644 24.767 1.00 80.69 85 THR A CA 1
ATOM 640 C C . THR A 1 85 ? -20.825 9.662 23.809 1.00 80.69 85 THR A C 1
ATOM 642 O O . THR A 1 85 ? -20.066 10.070 22.933 1.00 80.69 85 THR A O 1
ATOM 645 N N . ASP A 1 86 ? -21.158 8.372 23.912 1.00 86.06 86 ASP A N 1
ATOM 646 C CA . ASP A 1 86 ? -20.636 7.341 23.005 1.00 86.06 86 ASP A CA 1
ATOM 647 C C . ASP A 1 86 ? -21.080 7.581 21.566 1.00 86.06 86 ASP A C 1
ATOM 649 O O . ASP A 1 86 ? -20.334 7.316 20.627 1.00 86.06 86 ASP A O 1
ATOM 653 N N . ARG A 1 87 ? -22.291 8.113 21.380 1.00 88.44 87 ARG A N 1
ATOM 654 C CA . ARG A 1 87 ? -22.837 8.389 20.054 1.00 88.44 87 ARG A CA 1
ATOM 655 C C . ARG A 1 87 ? -21.982 9.381 19.270 1.00 88.44 87 ARG A C 1
ATOM 657 O O . ARG A 1 87 ? -21.713 9.117 18.105 1.00 88.44 87 ARG A O 1
ATOM 664 N N . GLU A 1 88 ? -21.539 10.475 19.888 1.00 87.88 88 GLU A N 1
ATOM 665 C CA . GLU A 1 88 ? -20.674 11.459 19.218 1.00 87.88 88 GLU A CA 1
ATOM 666 C C . GLU A 1 88 ? -19.336 10.827 18.800 1.00 87.88 88 GLU A C 1
ATOM 668 O O . GLU A 1 88 ? -18.866 11.032 17.682 1.00 87.88 88 GLU A O 1
ATOM 673 N N . MET A 1 89 ? -18.755 9.988 19.664 1.00 88.31 89 MET A N 1
ATOM 674 C CA . MET A 1 89 ? -17.510 9.270 19.375 1.00 88.31 89 MET A CA 1
ATOM 675 C C . MET A 1 89 ? -17.673 8.245 18.244 1.00 88.31 89 MET A C 1
ATOM 677 O O . MET A 1 89 ? -16.798 8.116 17.386 1.00 88.31 89 MET A O 1
ATOM 681 N N . ILE A 1 90 ? -18.788 7.511 18.236 1.00 90.25 90 ILE A N 1
ATOM 682 C CA . ILE A 1 90 ? -19.121 6.550 17.182 1.00 90.25 90 ILE A CA 1
ATOM 683 C C . ILE A 1 90 ? -19.373 7.284 15.860 1.00 90.25 90 ILE A C 1
ATOM 685 O O . ILE A 1 90 ? -18.920 6.817 14.819 1.00 90.25 90 ILE A O 1
ATOM 689 N N . GLU A 1 91 ? -20.047 8.436 15.881 1.00 91.38 91 GLU A N 1
ATOM 690 C CA . GLU A 1 91 ? -20.255 9.269 14.692 1.00 91.38 91 GLU A CA 1
ATOM 691 C C . GLU A 1 91 ? -18.909 9.748 14.107 1.00 91.38 91 GLU A C 1
ATOM 693 O O . GLU A 1 91 ? -18.675 9.537 12.915 1.00 91.38 91 GLU A O 1
ATOM 698 N N . GLU A 1 92 ? -17.976 10.256 14.927 1.00 89.81 92 GLU A N 1
ATOM 699 C CA . GLU A 1 92 ? -16.610 10.612 14.482 1.00 89.81 92 GLU A CA 1
ATOM 700 C C . GLU A 1 92 ? -15.869 9.399 13.888 1.00 89.81 92 GLU A C 1
ATOM 702 O O . GLU A 1 92 ? -15.243 9.487 12.831 1.00 89.81 92 GLU A O 1
ATOM 707 N N . TYR A 1 93 ? -15.974 8.237 14.532 1.00 90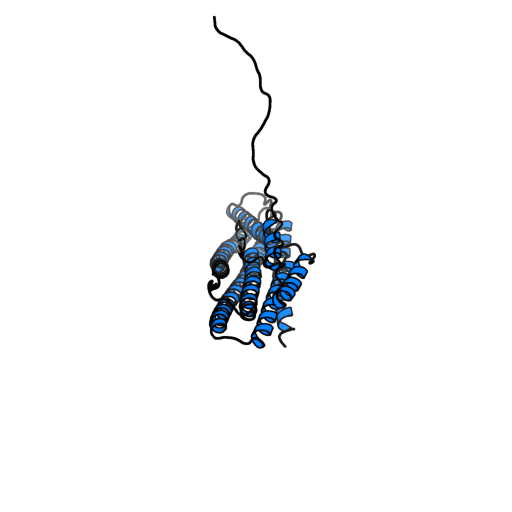.50 93 TYR A N 1
ATOM 708 C CA . TYR A 1 93 ? -15.370 6.995 14.049 1.00 90.50 93 TYR A CA 1
ATOM 709 C C . TYR A 1 93 ? -15.935 6.529 12.699 1.00 90.50 93 TYR A C 1
ATOM 711 O O . TYR A 1 93 ? -15.190 6.051 11.838 1.00 90.50 93 TYR A O 1
ATOM 719 N N . LEU A 1 94 ? -17.241 6.676 12.476 1.00 92.12 94 LEU A N 1
ATOM 720 C CA . LEU A 1 94 ? -17.861 6.360 11.191 1.00 92.12 94 LEU A CA 1
ATOM 721 C C . LEU A 1 94 ? -17.426 7.347 10.101 1.00 92.12 94 LEU A C 1
ATOM 723 O O . LEU A 1 94 ? -17.164 6.922 8.973 1.00 92.12 94 LEU A O 1
ATOM 727 N N . GLU A 1 95 ? -17.286 8.634 10.426 1.00 91.69 95 GLU A N 1
ATOM 728 C CA . GLU A 1 95 ? -16.706 9.627 9.515 1.00 91.69 95 GLU A CA 1
ATOM 729 C C . GLU A 1 95 ? -15.257 9.273 9.149 1.00 91.69 95 GLU A C 1
ATOM 731 O O . GLU A 1 95 ? -14.908 9.249 7.964 1.00 91.69 95 GLU A O 1
ATOM 736 N N . ASP A 1 96 ? -14.432 8.899 10.133 1.00 89.94 96 ASP A N 1
ATOM 737 C CA . ASP A 1 96 ? -13.073 8.401 9.904 1.00 89.94 96 ASP A CA 1
ATOM 738 C C . ASP A 1 96 ? -13.062 7.178 8.972 1.00 89.94 96 ASP A C 1
ATOM 740 O O . ASP A 1 96 ? -12.219 7.079 8.078 1.00 89.94 96 ASP A O 1
ATOM 744 N N . ASN A 1 97 ? -14.002 6.245 9.140 1.00 91.00 97 ASN A N 1
ATOM 745 C CA . ASN A 1 97 ? -14.107 5.064 8.284 1.00 91.00 97 ASN A CA 1
ATOM 746 C C . ASN A 1 97 ? -14.461 5.426 6.833 1.00 91.00 97 ASN A C 1
ATOM 748 O O . ASN A 1 97 ? -13.903 4.829 5.909 1.00 91.00 97 ASN A O 1
ATOM 752 N N . ILE A 1 98 ? -15.323 6.422 6.604 1.00 91.44 98 ILE A N 1
ATOM 753 C CA . ILE A 1 98 ? -15.607 6.937 5.252 1.00 91.44 98 ILE A CA 1
ATOM 754 C C . ILE A 1 98 ? -14.323 7.493 4.627 1.00 91.44 98 ILE A C 1
ATOM 756 O O . ILE A 1 98 ? -13.957 7.138 3.504 1.00 91.44 98 ILE A O 1
ATOM 760 N N . GLU A 1 99 ? -13.589 8.319 5.372 1.00 90.38 99 GLU A N 1
ATOM 761 C CA . GLU A 1 99 ? -12.325 8.878 4.898 1.00 90.38 99 GLU A CA 1
ATOM 762 C C . GLU A 1 99 ? -11.256 7.803 4.633 1.00 90.38 99 GLU A C 1
ATOM 764 O O . GLU A 1 99 ? -10.439 7.947 3.714 1.00 90.38 99 GLU A O 1
ATOM 769 N N . LEU A 1 100 ? -11.254 6.732 5.428 1.00 90.25 100 LEU A N 1
ATOM 770 C CA . LEU A 1 100 ? -10.366 5.591 5.259 1.00 90.25 100 LEU A CA 1
ATOM 771 C C . LEU A 1 100 ? -10.712 4.792 3.998 1.00 90.25 100 LEU A C 1
ATOM 773 O O . LEU A 1 100 ? -9.807 4.420 3.251 1.00 90.25 100 LEU A O 1
ATOM 777 N N . LEU A 1 101 ? -11.999 4.571 3.721 1.00 90.81 101 LEU A N 1
ATOM 778 C CA . LEU A 1 101 ? -12.463 3.922 2.492 1.00 90.81 101 LEU A CA 1
ATOM 779 C C . LEU A 1 101 ? -12.065 4.729 1.250 1.00 90.81 101 LEU A C 1
ATOM 781 O O . LEU A 1 101 ? -11.554 4.157 0.283 1.00 90.81 101 LEU A O 1
ATOM 785 N N . ASP A 1 102 ? -12.193 6.056 1.294 1.00 89.50 102 ASP A N 1
ATOM 786 C CA . ASP A 1 102 ? -11.698 6.938 0.232 1.00 89.50 102 ASP A CA 1
ATOM 787 C C . ASP A 1 102 ? -10.182 6.799 0.034 1.00 89.50 102 ASP A C 1
ATOM 789 O O . ASP A 1 102 ? -9.686 6.738 -1.098 1.00 89.50 102 ASP A O 1
ATOM 793 N N . ALA A 1 103 ? -9.421 6.712 1.129 1.00 89.50 103 ALA A N 1
ATOM 794 C CA . ALA A 1 103 ? -7.985 6.477 1.058 1.00 89.50 103 ALA A CA 1
ATOM 795 C C . ALA A 1 103 ? -7.665 5.103 0.443 1.00 89.50 103 ALA A C 1
ATOM 797 O O . ALA A 1 103 ? -6.787 5.027 -0.419 1.00 89.50 103 ALA A O 1
ATOM 798 N N . CYS A 1 104 ? -8.387 4.043 0.816 1.00 89.56 104 CYS A N 1
ATOM 799 C CA . CYS A 1 104 ? -8.268 2.709 0.222 1.00 89.56 104 CYS A CA 1
ATOM 800 C C . CYS A 1 104 ? -8.534 2.728 -1.286 1.00 89.56 104 CYS A C 1
ATOM 802 O O . CYS A 1 104 ? -7.738 2.178 -2.050 1.00 89.56 104 CYS A O 1
ATOM 804 N N . ASN A 1 105 ? -9.586 3.417 -1.731 1.00 89.69 105 ASN A N 1
ATOM 805 C CA . ASN A 1 105 ? -9.893 3.583 -3.153 1.00 89.69 105 ASN A CA 1
ATOM 806 C C . ASN A 1 105 ? -8.745 4.277 -3.901 1.00 89.69 105 ASN A C 1
ATOM 808 O O . ASN A 1 105 ? -8.297 3.789 -4.941 1.00 89.69 105 ASN A O 1
ATOM 812 N N . GLY A 1 106 ? -8.188 5.349 -3.331 1.00 89.62 106 GLY A N 1
ATOM 813 C CA . GLY A 1 106 ? -7.013 6.019 -3.895 1.00 89.62 106 GLY A CA 1
ATOM 814 C C . GLY A 1 106 ? -5.765 5.125 -3.943 1.00 89.62 106 GLY A C 1
ATOM 815 O O . GLY A 1 106 ? -4.977 5.198 -4.888 1.00 89.62 106 GLY A O 1
ATOM 816 N N . LEU A 1 107 ? -5.572 4.239 -2.959 1.00 89.44 107 LEU A N 1
ATOM 817 C CA . LEU A 1 107 ? -4.478 3.259 -2.966 1.00 89.44 107 LEU A CA 1
ATOM 818 C C . LEU A 1 107 ? -4.679 2.174 -4.030 1.00 89.44 107 LEU A C 1
ATOM 820 O O . LEU A 1 107 ? -3.712 1.805 -4.700 1.00 89.44 107 LEU A O 1
ATOM 824 N N . LEU A 1 108 ? -5.911 1.706 -4.236 1.00 89.38 108 LEU A N 1
ATOM 825 C CA . LEU A 1 108 ? -6.254 0.760 -5.301 1.00 89.38 108 LEU A CA 1
ATOM 826 C C . LEU A 1 108 ? -6.033 1.364 -6.692 1.00 89.38 108 LEU A C 1
ATOM 828 O O . LEU A 1 108 ? -5.432 0.717 -7.556 1.00 89.38 108 LEU A O 1
ATOM 83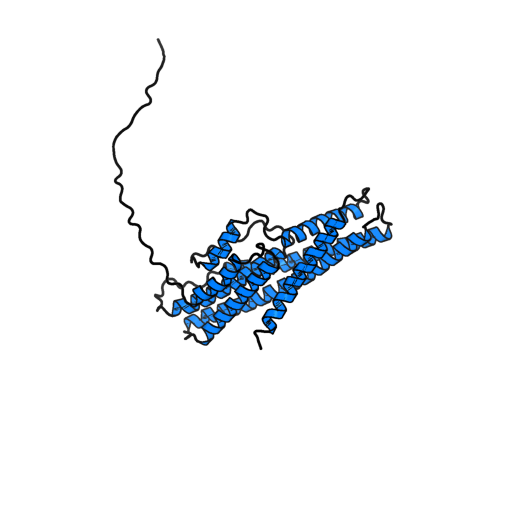2 N N . GLU A 1 109 ? -6.443 2.616 -6.897 1.00 91.00 109 GLU A N 1
ATOM 833 C CA . GLU A 1 109 ? -6.149 3.363 -8.124 1.00 91.00 109 GLU A CA 1
ATOM 834 C C . GLU A 1 109 ? -4.633 3.464 -8.342 1.00 91.00 109 GLU A C 1
ATOM 836 O O . GLU A 1 109 ? -4.116 3.129 -9.412 1.00 91.00 109 GLU A O 1
ATOM 841 N N . LYS A 1 110 ? -3.891 3.821 -7.288 1.00 91.19 110 LYS A N 1
ATOM 842 C CA . LYS A 1 110 ? -2.429 3.906 -7.325 1.00 91.19 110 LYS A CA 1
ATOM 843 C C . LYS A 1 110 ? -1.772 2.570 -7.685 1.00 91.19 110 LYS A C 1
ATOM 845 O O . LYS A 1 110 ? -0.806 2.560 -8.447 1.00 91.19 110 LYS A O 1
ATOM 850 N N . MET A 1 111 ? -2.294 1.443 -7.193 1.00 90.50 111 MET A N 1
ATOM 851 C CA . MET A 1 111 ? -1.842 0.114 -7.619 1.00 90.50 111 MET A CA 1
ATOM 852 C C . MET A 1 111 ? -2.076 -0.110 -9.115 1.00 90.50 111 MET A C 1
ATOM 854 O O . MET A 1 111 ? -1.197 -0.642 -9.783 1.00 90.50 111 MET A O 1
ATOM 858 N N . GLY A 1 112 ? -3.225 0.288 -9.666 1.00 91.12 112 GLY A N 1
ATOM 859 C CA . GLY A 1 112 ? -3.465 0.218 -11.114 1.00 91.12 112 GLY A CA 1
ATOM 860 C C . GLY A 1 112 ? -2.418 1.003 -11.908 1.00 91.12 112 GLY A C 1
ATOM 861 O O . GLY A 1 112 ? -1.774 0.462 -12.804 1.00 91.12 112 GLY A O 1
ATOM 862 N N . ILE A 1 113 ? -2.152 2.238 -11.490 1.00 92.50 113 ILE A N 1
ATOM 863 C CA . ILE A 1 113 ? -1.167 3.112 -12.136 1.00 92.50 113 ILE A CA 1
ATOM 864 C C . ILE A 1 113 ? 0.256 2.520 -12.081 1.00 92.50 113 ILE A C 1
ATOM 866 O O . ILE A 1 113 ? 1.006 2.587 -13.059 1.00 92.50 113 ILE A O 1
ATOM 870 N N . ILE A 1 114 ? 0.650 1.911 -10.957 1.00 92.31 114 ILE A N 1
ATOM 871 C CA . ILE A 1 114 ? 1.959 1.251 -10.837 1.00 92.31 114 ILE A CA 1
ATOM 872 C C . ILE A 1 114 ? 2.035 0.005 -11.737 1.00 92.31 114 ILE A C 1
ATOM 874 O O . ILE A 1 114 ? 3.089 -0.249 -12.314 1.00 92.31 114 ILE A O 1
ATOM 878 N N . GLN A 1 115 ? 0.947 -0.743 -11.937 1.00 92.44 115 GLN A N 1
ATOM 879 C CA . GLN A 1 115 ? 0.948 -1.862 -12.892 1.00 92.44 115 GLN A CA 1
ATOM 880 C C . GLN A 1 115 ? 1.220 -1.377 -14.320 1.00 92.44 115 GLN A C 1
ATOM 882 O O . GLN A 1 115 ? 2.082 -1.934 -15.004 1.00 92.44 115 GLN A O 1
ATOM 887 N N . ASP A 1 116 ? 0.569 -0.291 -14.739 1.00 92.25 116 ASP A N 1
ATOM 888 C CA . ASP A 1 116 ? 0.799 0.317 -16.055 1.00 92.25 116 ASP A CA 1
ATOM 889 C C . ASP A 1 116 ? 2.240 0.829 -16.211 1.00 92.25 116 ASP A C 1
ATOM 891 O O . ASP A 1 116 ? 2.849 0.712 -17.284 1.00 92.25 116 ASP A O 1
ATOM 895 N N . TYR A 1 117 ? 2.820 1.360 -15.129 1.00 94.12 117 TYR A N 1
ATOM 896 C CA . TYR A 1 117 ? 4.228 1.755 -15.068 1.00 94.12 117 TYR A CA 1
ATOM 897 C C . TYR A 1 117 ? 5.165 0.567 -15.316 1.00 94.12 117 TYR A C 1
ATOM 899 O O . TYR A 1 117 ? 6.059 0.647 -16.165 1.00 94.12 117 TYR A O 1
ATOM 907 N N . VAL A 1 118 ? 4.945 -0.547 -14.611 1.00 94.00 118 VAL A N 1
ATOM 908 C CA . VAL A 1 118 ? 5.753 -1.770 -14.737 1.00 94.00 118 VAL A CA 1
ATOM 909 C C . VAL A 1 118 ? 5.640 -2.353 -16.142 1.00 94.00 118 VAL A C 1
ATOM 911 O O . VAL A 1 118 ? 6.663 -2.652 -16.766 1.00 94.00 118 VAL A O 1
ATOM 914 N N . TYR A 1 119 ? 4.422 -2.426 -16.681 1.00 93.56 119 TYR A N 1
ATOM 915 C CA . TYR A 1 119 ? 4.174 -2.889 -18.044 1.00 93.56 119 TYR A CA 1
ATOM 916 C C . TYR A 1 119 ? 4.901 -2.023 -19.083 1.00 93.56 119 TYR A C 1
ATOM 918 O O . TYR A 1 119 ? 5.527 -2.540 -20.014 1.00 93.56 119 TYR A O 1
ATOM 926 N N . SER A 1 120 ? 4.887 -0.700 -18.896 1.00 94.31 120 SER A N 1
ATOM 927 C CA . SER A 1 120 ? 5.573 0.249 -19.778 1.00 94.31 120 SER A CA 1
ATOM 928 C C . SER A 1 120 ? 7.092 0.061 -19.759 1.00 94.31 120 SER A C 1
ATOM 930 O O . SER A 1 120 ? 7.713 0.009 -20.825 1.00 94.31 120 SER A O 1
ATOM 932 N N . ILE A 1 121 ? 7.699 -0.104 -18.577 1.00 93.81 121 ILE A N 1
ATOM 933 C CA . ILE A 1 121 ? 9.138 -0.396 -18.468 1.00 93.81 121 ILE A CA 1
ATOM 934 C C . ILE A 1 121 ? 9.460 -1.713 -19.157 1.00 93.81 121 ILE A C 1
ATOM 936 O O . ILE A 1 121 ? 10.352 -1.750 -19.999 1.00 93.81 121 ILE A O 1
ATOM 940 N N . ARG A 1 122 ? 8.717 -2.782 -18.861 1.00 93.44 122 ARG A N 1
ATOM 941 C CA . ARG A 1 122 ? 8.939 -4.101 -19.466 1.00 93.44 122 ARG A CA 1
ATOM 942 C C . ARG A 1 122 ? 8.842 -4.049 -20.990 1.00 93.44 122 ARG A C 1
ATOM 944 O O . ARG A 1 122 ? 9.674 -4.634 -21.684 1.00 93.44 122 ARG A O 1
ATOM 951 N N . GLY A 1 123 ? 7.866 -3.312 -21.518 1.00 92.38 123 GLY A N 1
ATOM 952 C CA . GLY A 1 123 ? 7.715 -3.064 -22.949 1.00 92.38 123 GLY A CA 1
ATOM 953 C C . GLY A 1 123 ? 8.924 -2.349 -23.556 1.00 92.38 123 GLY A C 1
ATOM 954 O O . GLY A 1 123 ? 9.458 -2.810 -24.564 1.00 92.38 123 GLY A O 1
ATOM 955 N N . ALA A 1 124 ? 9.394 -1.266 -22.932 1.00 92.25 124 ALA A N 1
ATOM 956 C CA . ALA A 1 124 ? 10.574 -0.532 -23.392 1.00 92.25 124 ALA A CA 1
ATOM 957 C C . ALA A 1 124 ? 11.855 -1.383 -23.319 1.00 92.25 124 ALA A C 1
ATOM 959 O O . ALA A 1 124 ? 12.626 -1.423 -24.276 1.00 92.25 124 ALA A O 1
ATOM 960 N N . THR A 1 125 ? 12.044 -2.122 -22.226 1.00 90.88 125 THR A N 1
ATOM 961 C CA . THR A 1 125 ? 13.146 -3.071 -22.019 1.00 90.88 125 THR A CA 1
ATOM 962 C C . THR A 1 125 ? 13.188 -4.108 -23.141 1.00 90.88 125 THR A C 1
ATOM 964 O O . THR A 1 125 ? 14.223 -4.258 -23.783 1.00 90.88 125 THR A O 1
ATOM 967 N N . ARG A 1 126 ? 12.054 -4.743 -23.473 1.00 90.88 126 ARG A N 1
ATOM 968 C CA . ARG A 1 126 ? 11.955 -5.713 -24.583 1.00 90.88 126 ARG A CA 1
ATOM 969 C C . ARG A 1 126 ? 12.278 -5.112 -25.953 1.00 90.88 126 ARG A C 1
ATOM 971 O O . ARG A 1 126 ? 12.847 -5.797 -26.793 1.00 90.88 126 ARG A O 1
ATOM 978 N N . MET A 1 127 ? 11.923 -3.848 -26.199 1.00 90.94 127 MET A N 1
ATOM 979 C CA . MET A 1 127 ? 12.258 -3.168 -27.463 1.00 90.94 127 MET A CA 1
ATOM 980 C C . MET A 1 127 ? 13.769 -2.962 -27.632 1.00 90.94 127 MET A C 1
ATOM 982 O O . MET A 1 127 ? 14.263 -2.933 -28.760 1.00 90.94 127 MET A O 1
ATOM 986 N N . LEU A 1 128 ? 14.485 -2.793 -26.520 1.00 87.56 128 LEU A N 1
ATOM 987 C CA . LEU A 1 128 ? 15.914 -2.485 -26.489 1.00 87.56 128 LEU A CA 1
ATOM 988 C C . LEU A 1 128 ? 16.789 -3.739 -26.302 1.00 87.56 128 LEU A C 1
ATOM 990 O O . LEU A 1 128 ? 17.954 -3.728 -26.690 1.00 87.56 128 LEU A O 1
ATOM 994 N N . GLN A 1 129 ? 16.237 -4.817 -25.741 1.00 86.00 129 GLN A N 1
ATOM 995 C CA . GLN A 1 129 ? 16.956 -6.057 -25.449 1.00 86.00 129 GLN A CA 1
ATOM 996 C C . GLN A 1 129 ? 17.555 -6.693 -26.715 1.00 86.00 129 GLN A C 1
ATOM 998 O O . GLN A 1 129 ? 16.923 -6.753 -27.771 1.00 86.00 129 GLN A O 1
ATOM 1003 N N . GLY A 1 130 ? 18.795 -7.180 -26.599 1.00 77.56 130 GLY A N 1
ATOM 1004 C CA . GLY A 1 130 ? 19.505 -7.871 -27.683 1.00 77.56 130 GLY A CA 1
ATOM 1005 C C . GLY A 1 130 ? 19.966 -6.965 -28.829 1.00 77.56 130 GLY A C 1
ATOM 1006 O O . GLY A 1 130 ? 20.425 -7.468 -29.853 1.00 77.56 130 GLY A O 1
ATOM 1007 N N . ARG A 1 131 ? 19.852 -5.636 -28.685 1.00 74.94 131 ARG A N 1
ATOM 1008 C CA . ARG A 1 131 ? 20.250 -4.664 -29.711 1.00 74.94 131 ARG A CA 1
ATOM 1009 C C . ARG A 1 131 ? 21.378 -3.785 -29.195 1.00 74.94 131 ARG A C 1
ATOM 1011 O O . ARG A 1 131 ? 21.155 -2.886 -28.394 1.00 74.94 131 ARG A O 1
ATOM 1018 N N . SER A 1 132 ? 22.585 -4.020 -29.701 1.00 69.56 132 SER A N 1
ATOM 1019 C CA . SER A 1 132 ? 23.742 -3.163 -29.416 1.00 69.56 132 SER A CA 1
ATOM 1020 C C . SER A 1 132 ? 23.583 -1.757 -30.012 1.00 69.56 132 SER A C 1
ATOM 1022 O O . SER A 1 132 ? 24.107 -0.804 -29.443 1.00 69.56 132 SER A O 1
ATOM 1024 N N . ASP A 1 133 ? 22.828 -1.634 -31.114 1.00 75.44 133 ASP A N 1
ATOM 1025 C CA . ASP A 1 133 ? 22.426 -0.368 -31.741 1.00 75.44 133 ASP A CA 1
ATOM 1026 C C . ASP A 1 133 ? 20.966 -0.457 -32.248 1.00 75.44 133 ASP A C 1
ATOM 1028 O O . ASP A 1 133 ? 20.699 -0.926 -33.362 1.00 75.44 133 ASP A O 1
ATOM 1032 N N . PRO A 1 134 ? 19.966 -0.120 -31.411 1.00 79.19 134 PRO A N 1
ATOM 1033 C CA . PRO A 1 134 ? 18.569 -0.144 -31.823 1.00 79.19 134 PRO A CA 1
ATOM 1034 C C . PRO A 1 134 ? 18.287 0.927 -32.886 1.00 79.19 134 PRO A C 1
ATOM 1036 O O . PRO A 1 134 ? 18.546 2.115 -32.691 1.00 79.19 134 PRO A O 1
ATOM 1039 N N . ASN A 1 135 ? 17.669 0.513 -34.001 1.00 84.75 135 ASN A N 1
ATOM 1040 C CA . ASN A 1 135 ? 17.327 1.426 -35.094 1.00 84.75 135 ASN A CA 1
ATOM 1041 C C . ASN A 1 135 ? 16.511 2.650 -34.619 1.00 84.75 135 ASN A C 1
ATOM 1043 O O . ASN A 1 135 ? 15.780 2.604 -33.625 1.00 84.75 135 ASN A O 1
ATOM 1047 N N . VAL A 1 136 ? 16.621 3.759 -35.358 1.00 85.50 136 VAL A N 1
ATOM 1048 C CA . VAL A 1 136 ? 16.023 5.055 -34.981 1.00 85.50 136 VAL A CA 1
ATOM 1049 C C . VAL A 1 136 ? 14.526 4.961 -34.629 1.00 85.50 136 VAL A C 1
ATOM 1051 O O . VAL A 1 136 ? 14.138 5.545 -33.614 1.00 85.50 136 VAL A O 1
ATOM 1054 N N . PRO A 1 137 ? 13.678 4.223 -35.378 1.00 90.31 137 PRO A N 1
ATOM 1055 C CA . PRO A 1 137 ? 12.268 4.066 -35.021 1.00 90.31 137 PRO A CA 1
ATOM 1056 C C . PRO A 1 137 ? 12.041 3.330 -33.693 1.00 90.31 137 PRO A C 1
ATOM 1058 O O . PRO A 1 137 ? 11.199 3.752 -32.901 1.00 90.31 137 PRO A O 1
ATOM 1061 N N . THR A 1 138 ? 12.796 2.258 -33.421 1.00 89.56 138 THR A N 1
ATOM 1062 C CA . THR A 1 138 ? 12.674 1.485 -32.170 1.00 89.56 138 THR A CA 1
ATOM 1063 C C . THR A 1 138 ? 13.096 2.333 -30.976 1.00 89.56 138 THR A C 1
ATOM 1065 O O . THR A 1 138 ? 12.372 2.401 -29.986 1.00 89.56 138 THR A O 1
ATOM 1068 N N . SER A 1 139 ? 14.220 3.040 -31.103 1.00 88.31 139 SER A N 1
ATOM 1069 C CA . SER A 1 139 ? 14.724 3.950 -30.073 1.00 88.31 139 SER A CA 1
ATOM 1070 C C . SER A 1 139 ? 13.728 5.067 -29.768 1.00 88.31 139 SER A C 1
ATOM 1072 O O . SER A 1 139 ? 13.426 5.318 -28.604 1.00 88.31 139 SER A O 1
ATOM 1074 N N . ARG A 1 140 ? 13.128 5.682 -30.797 1.00 90.69 140 ARG A N 1
ATOM 1075 C CA . ARG A 1 140 ? 12.083 6.703 -30.615 1.00 90.69 140 ARG A CA 1
ATOM 1076 C C . ARG A 1 140 ? 10.866 6.144 -29.874 1.00 90.69 140 ARG A C 1
ATOM 1078 O O . ARG A 1 140 ? 10.406 6.756 -28.916 1.00 90.69 140 ARG A O 1
ATOM 1085 N N . ARG A 1 141 ? 10.378 4.962 -30.263 1.00 92.19 141 ARG A N 1
ATOM 1086 C CA . ARG A 1 141 ? 9.222 4.326 -29.614 1.00 92.19 141 ARG A CA 1
ATOM 1087 C C . ARG A 1 141 ? 9.503 3.968 -28.153 1.00 92.19 141 ARG A C 1
ATOM 1089 O O . ARG A 1 141 ? 8.667 4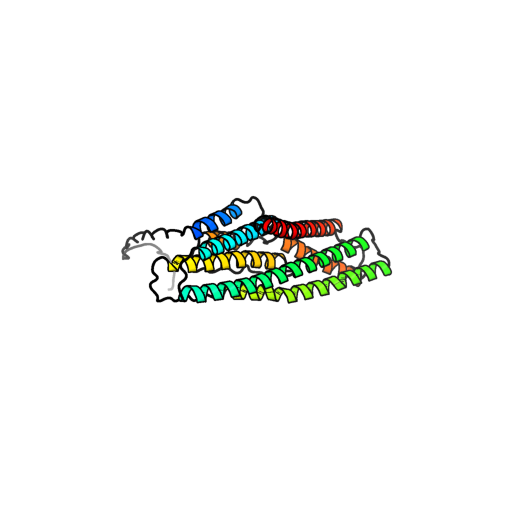.231 -27.293 1.00 92.19 141 ARG A O 1
ATOM 1096 N N . ALA A 1 142 ? 10.675 3.406 -27.858 1.00 92.06 142 ALA A N 1
ATOM 1097 C CA . ALA A 1 142 ? 11.088 3.118 -26.486 1.00 92.06 142 ALA A CA 1
ATOM 1098 C C . ALA A 1 142 ? 11.181 4.408 -25.653 1.00 92.06 142 ALA A C 1
ATOM 1100 O O . ALA A 1 142 ? 10.689 4.452 -24.526 1.00 92.06 142 ALA A O 1
ATOM 1101 N N . GLN A 1 143 ? 11.729 5.482 -26.231 1.00 91.38 143 GLN A N 1
ATOM 1102 C CA . GLN A 1 143 ? 11.794 6.794 -25.588 1.00 91.38 143 GLN A CA 1
ATOM 1103 C C . GLN A 1 143 ? 10.406 7.356 -25.266 1.00 91.38 143 GLN A C 1
ATOM 1105 O O . GLN A 1 143 ? 10.197 7.873 -24.173 1.00 91.38 143 GLN A O 1
ATOM 1110 N N . GLU A 1 144 ? 9.448 7.246 -26.186 1.00 93.06 144 GLU A N 1
ATOM 1111 C CA . GLU A 1 144 ? 8.068 7.691 -25.967 1.00 93.06 144 GLU A CA 1
ATOM 1112 C C . GLU A 1 144 ? 7.396 6.924 -24.823 1.00 93.06 144 GLU A C 1
ATOM 1114 O O . GLU A 1 144 ? 6.738 7.533 -23.978 1.00 93.06 144 GLU A O 1
ATOM 1119 N N . VAL A 1 145 ? 7.589 5.601 -24.761 1.00 94.06 145 VAL A N 1
ATOM 1120 C CA . VAL A 1 145 ? 7.074 4.760 -23.669 1.00 94.06 145 VAL A CA 1
ATOM 1121 C C . VAL A 1 145 ? 7.701 5.169 -22.332 1.00 94.06 145 VAL A C 1
ATOM 1123 O O . VAL A 1 145 ? 6.976 5.462 -21.384 1.00 94.06 145 VAL A O 1
ATOM 1126 N N . LEU A 1 146 ? 9.029 5.298 -22.267 1.00 92.00 146 LEU A N 1
ATOM 1127 C CA . LEU A 1 146 ? 9.737 5.736 -21.056 1.00 92.00 146 LEU A CA 1
ATOM 1128 C C . LEU A 1 146 ? 9.372 7.175 -20.655 1.00 92.00 146 LEU A C 1
ATOM 1130 O O . LEU A 1 146 ? 9.313 7.502 -19.471 1.00 92.00 146 LEU A O 1
ATOM 1134 N N . GLY A 1 147 ? 9.071 8.041 -21.624 1.00 90.00 147 GLY A N 1
ATOM 1135 C CA . GLY A 1 147 ? 8.587 9.398 -21.382 1.00 90.00 147 GLY A CA 1
ATOM 1136 C C . GLY A 1 147 ? 7.203 9.428 -20.724 1.00 90.00 147 GLY A C 1
ATOM 1137 O O . GLY A 1 147 ? 6.933 10.311 -19.904 1.00 90.00 147 GLY A O 1
ATOM 1138 N N . LYS A 1 148 ? 6.335 8.450 -21.020 1.00 90.88 148 LYS A N 1
ATOM 1139 C CA . LYS A 1 148 ? 5.042 8.280 -20.332 1.00 90.88 148 LYS A CA 1
ATOM 1140 C C . LYS A 1 148 ? 5.226 7.832 -18.880 1.00 90.88 148 LYS A C 1
ATOM 1142 O O . LYS A 1 148 ? 4.493 8.318 -18.023 1.00 90.88 148 LYS A O 1
ATOM 1147 N N . CYS A 1 149 ? 6.243 7.023 -18.578 1.00 92.62 149 CYS A N 1
ATOM 1148 C CA . CYS A 1 149 ? 6.556 6.605 -17.206 1.00 92.62 149 CYS A CA 1
ATOM 1149 C C . CYS A 1 149 ? 6.806 7.798 -16.259 1.00 92.62 149 CYS A C 1
ATOM 1151 O O . CYS A 1 149 ? 6.369 7.779 -15.111 1.00 92.62 149 CYS A O 1
ATOM 1153 N N . ASN A 1 150 ? 7.420 8.882 -16.748 1.00 86.94 150 ASN A N 1
ATOM 1154 C CA . ASN A 1 150 ? 7.599 10.109 -15.959 1.00 86.94 150 ASN A CA 1
ATOM 1155 C C . ASN A 1 150 ? 6.264 10.799 -15.623 1.00 86.94 150 ASN A C 1
ATOM 1157 O O . ASN A 1 150 ? 6.140 11.432 -14.575 1.00 86.94 150 ASN A O 1
ATOM 1161 N N . LYS A 1 151 ? 5.261 10.709 -16.507 1.00 88.75 151 LYS A N 1
ATOM 1162 C CA . LYS A 1 151 ? 3.913 11.243 -16.243 1.00 88.75 151 LYS A CA 1
ATOM 1163 C C . LYS A 1 151 ? 3.203 10.404 -15.186 1.00 88.75 151 LYS A C 1
ATOM 1165 O O . LYS A 1 151 ? 2.633 10.968 -14.261 1.00 88.75 151 LYS A O 1
ATOM 1170 N N . VAL A 1 152 ? 3.336 9.084 -15.282 1.00 90.75 152 VAL A N 1
ATOM 1171 C CA . VAL A 1 152 ? 2.799 8.135 -14.302 1.00 90.75 152 VAL A CA 1
ATOM 1172 C C . VAL A 1 152 ? 3.358 8.396 -12.896 1.00 90.75 152 VAL A C 1
ATOM 1174 O O . VAL A 1 152 ? 2.596 8.499 -11.939 1.00 90.75 152 VAL A O 1
ATOM 1177 N N . GLN A 1 153 ? 4.669 8.616 -12.758 1.00 89.12 153 GLN A N 1
ATOM 1178 C CA . GLN A 1 153 ? 5.260 8.977 -11.461 1.00 89.12 153 GLN A CA 1
ATOM 1179 C C . GLN A 1 153 ? 4.670 10.271 -10.878 1.00 89.12 153 GLN A C 1
ATOM 1181 O O . GLN A 1 153 ? 4.465 10.359 -9.667 1.00 89.12 153 GLN A O 1
ATOM 1186 N N . LYS A 1 154 ? 4.377 11.273 -11.721 1.00 88.62 154 LYS A N 1
ATOM 1187 C CA . LYS A 1 154 ? 3.726 12.519 -11.282 1.00 88.62 154 LYS A CA 1
ATOM 1188 C C . LYS A 1 154 ? 2.291 12.275 -10.817 1.00 88.62 154 LYS A C 1
ATOM 1190 O O . LYS A 1 154 ? 1.936 12.765 -9.753 1.00 88.62 154 LYS A O 1
ATOM 1195 N N . GLN A 1 155 ? 1.517 11.474 -11.550 1.00 88.06 155 GLN A N 1
ATOM 1196 C CA . GLN A 1 155 ? 0.158 11.087 -11.152 1.00 88.06 155 GLN A CA 1
ATOM 1197 C C . GLN A 1 155 ? 0.160 10.360 -9.798 1.00 88.06 155 GLN A C 1
ATOM 1199 O O . GLN A 1 155 ? -0.587 10.717 -8.892 1.00 88.06 155 GLN A O 1
ATOM 1204 N N . CYS A 1 156 ? 1.080 9.415 -9.586 1.00 86.38 156 CYS A N 1
ATOM 1205 C CA . CYS A 1 156 ? 1.213 8.765 -8.280 1.00 86.38 156 CYS A CA 1
ATOM 1206 C C . CYS A 1 156 ? 1.649 9.717 -7.159 1.00 86.38 156 CYS A C 1
ATOM 1208 O O . CYS A 1 156 ? 1.261 9.508 -6.012 1.00 86.38 156 CYS A O 1
ATOM 1210 N N . ALA A 1 157 ? 2.431 10.757 -7.464 1.00 85.62 157 ALA A N 1
ATOM 1211 C CA . ALA A 1 157 ? 2.784 11.786 -6.488 1.00 85.62 157 ALA A CA 1
ATOM 1212 C C . ALA A 1 157 ? 1.589 12.686 -6.117 1.00 85.62 157 ALA A C 1
ATOM 1214 O O . ALA A 1 157 ? 1.563 13.240 -5.020 1.00 85.62 157 ALA A O 1
ATOM 1215 N N . GLU A 1 158 ? 0.589 12.828 -6.988 1.00 84.06 158 GLU A N 1
ATOM 1216 C CA . GLU A 1 158 ? -0.664 13.519 -6.660 1.00 84.06 158 GLU A CA 1
ATOM 1217 C C . GLU A 1 158 ? -1.543 12.666 -5.741 1.00 84.06 158 GLU A C 1
ATOM 1219 O O . GLU A 1 158 ? -2.082 13.185 -4.761 1.00 84.06 158 GLU A O 1
ATOM 1224 N N . LEU A 1 159 ? -1.587 11.351 -5.978 1.00 84.12 159 LEU A N 1
ATOM 1225 C CA . LEU A 1 159 ? -2.242 10.378 -5.094 1.00 84.12 159 LEU A CA 1
ATOM 1226 C C . LEU A 1 159 ? -1.512 10.192 -3.753 1.00 84.12 159 LEU A C 1
ATOM 1228 O O . LEU A 1 159 ? -2.084 9.675 -2.794 1.00 84.12 159 LEU A O 1
ATOM 1232 N N . ASP A 1 160 ? -0.274 10.684 -3.612 1.00 82.19 160 ASP A N 1
ATOM 1233 C CA . ASP A 1 160 ? 0.403 10.705 -2.311 1.00 82.19 160 ASP A CA 1
ATOM 1234 C C . ASP A 1 160 ? -0.273 11.628 -1.284 1.00 82.19 160 ASP A C 1
ATOM 1236 O O . ASP A 1 160 ? 0.003 11.514 -0.085 1.00 82.19 160 ASP A O 1
ATOM 1240 N N . LYS A 1 161 ? -1.197 12.497 -1.719 1.00 79.38 161 LYS A N 1
ATOM 1241 C CA . LYS A 1 161 ? -2.059 13.285 -0.826 1.00 79.38 161 LYS A CA 1
ATOM 1242 C C . LYS A 1 161 ? -2.897 12.396 0.098 1.00 79.38 161 LYS A C 1
ATOM 1244 O O . LYS A 1 161 ? -3.085 12.771 1.255 1.00 79.38 161 LYS A O 1
ATOM 1249 N N . CYS A 1 162 ? -3.305 11.204 -0.349 1.00 75.94 162 CYS A N 1
ATOM 1250 C CA . CYS A 1 162 ? -3.995 10.222 0.495 1.00 75.94 162 CYS A CA 1
ATOM 1251 C C . CYS A 1 162 ? -3.134 9.831 1.706 1.00 75.94 162 CYS A C 1
ATOM 1253 O O . CYS A 1 162 ? -3.626 9.769 2.826 1.00 75.94 162 CYS A O 1
ATOM 1255 N N . GLY A 1 163 ? -1.819 9.679 1.519 1.00 76.62 163 GLY A N 1
ATOM 1256 C CA . GLY A 1 163 ? -0.888 9.397 2.613 1.00 76.62 163 GLY A CA 1
ATOM 1257 C C . GLY A 1 163 ? -0.812 10.514 3.654 1.00 76.62 163 GLY A C 1
ATOM 1258 O O . GLY A 1 163 ? -0.710 10.237 4.847 1.00 76.62 163 GLY A O 1
ATOM 1259 N N . LEU A 1 164 ? -0.886 11.780 3.224 1.00 78.19 164 LEU A N 1
ATOM 1260 C CA . LEU A 1 164 ? -0.937 12.924 4.143 1.00 78.19 164 LEU A CA 1
ATOM 1261 C C . LEU A 1 164 ? -2.244 12.955 4.938 1.00 78.19 164 LEU A C 1
ATOM 1263 O O . LEU A 1 164 ? -2.208 13.300 6.118 1.00 78.19 164 LEU A O 1
ATOM 1267 N N . LYS A 1 165 ? -3.366 12.583 4.309 1.00 82.94 165 LYS A N 1
ATOM 1268 C CA . LYS A 1 165 ? -4.666 12.450 4.975 1.00 82.94 165 LYS A CA 1
ATOM 1269 C C . LYS A 1 165 ? -4.618 11.350 6.039 1.00 82.94 165 LYS A C 1
ATOM 1271 O O . LYS A 1 165 ? -4.835 11.657 7.203 1.00 82.94 165 LYS A O 1
ATOM 1276 N N . LEU A 1 166 ? -4.154 10.148 5.682 1.00 82.81 166 LEU A N 1
ATOM 1277 C CA . LEU A 1 166 ? -3.941 9.038 6.626 1.00 82.81 166 LEU A CA 1
ATOM 1278 C C . LEU A 1 166 ? -3.056 9.449 7.816 1.00 82.81 166 LEU A C 1
ATOM 1280 O O . LEU A 1 166 ? -3.368 9.163 8.966 1.00 82.81 166 LEU A O 1
ATOM 1284 N N . CYS A 1 167 ? -1.965 10.180 7.557 1.00 80.00 167 CYS A N 1
ATOM 1285 C CA . CYS A 1 167 ? -1.089 10.672 8.625 1.00 80.00 167 CYS A CA 1
ATOM 1286 C C . CYS A 1 167 ? -1.752 11.739 9.508 1.00 80.00 167 CYS A C 1
ATOM 1288 O O . CYS A 1 167 ? -1.354 11.893 10.660 1.00 80.00 167 CYS A O 1
ATOM 1290 N N . ARG A 1 168 ? -2.691 12.527 8.973 1.00 83.56 168 ARG A N 1
ATOM 1291 C CA . ARG A 1 168 ? -3.434 13.531 9.743 1.00 83.56 16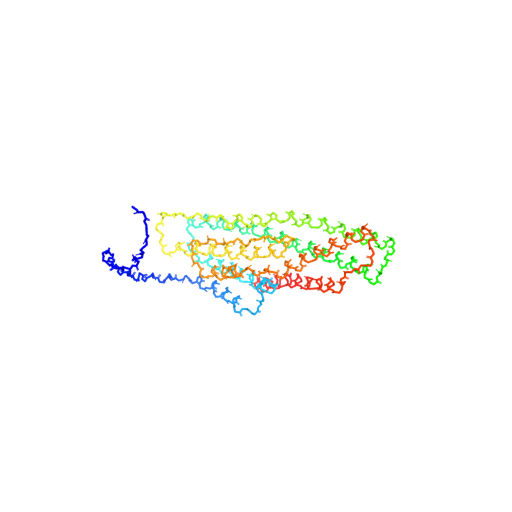8 ARG A CA 1
ATOM 1292 C C . ARG A 1 168 ? -4.434 12.854 10.670 1.00 83.56 168 ARG A C 1
ATOM 1294 O O . ARG A 1 168 ? -4.446 13.196 11.844 1.00 83.56 168 ARG A O 1
ATOM 1301 N N . MET A 1 169 ? -5.188 11.892 10.152 1.00 81.25 169 MET A N 1
ATOM 1302 C CA . MET A 1 169 ? -6.186 11.145 10.916 1.00 81.25 169 MET A CA 1
ATOM 1303 C C . MET A 1 169 ? -5.539 10.380 12.072 1.00 81.25 169 MET A C 1
ATOM 1305 O O . MET A 1 169 ? -5.938 10.526 13.216 1.00 81.25 169 MET A O 1
ATOM 1309 N N . MET A 1 170 ? -4.410 9.709 11.823 1.00 75.88 170 MET A N 1
ATOM 1310 C CA . MET A 1 170 ? -3.650 9.028 12.880 1.00 75.88 170 MET A CA 1
ATOM 1311 C C . MET A 1 170 ? -3.126 9.968 13.986 1.00 75.88 170 MET A C 1
ATOM 1313 O O . MET A 1 170 ? -2.788 9.527 15.080 1.00 75.88 170 MET A O 1
ATOM 1317 N N . ARG A 1 171 ? -2.990 11.268 13.698 1.00 76.25 171 ARG A N 1
ATOM 1318 C CA . ARG A 1 171 ? -2.526 12.280 14.660 1.00 76.25 171 ARG A CA 1
ATOM 1319 C C . ARG A 1 171 ? -3.664 13.019 15.347 1.00 76.25 171 ARG A C 1
ATOM 1321 O O . ARG A 1 171 ? -3.383 13.775 16.279 1.00 76.25 171 ARG A O 1
ATOM 1328 N N . GLN A 1 172 ? -4.899 12.876 14.871 1.00 76.81 172 GLN A N 1
ATOM 1329 C CA . GLN A 1 172 ? -6.046 13.414 15.581 1.00 76.81 172 GLN A CA 1
ATOM 1330 C C . GLN A 1 172 ? -6.142 12.641 16.890 1.00 76.81 172 GLN A C 1
ATOM 1332 O O . GLN A 1 172 ? -6.375 11.436 16.908 1.00 76.81 172 GLN A O 1
ATOM 1337 N N . LYS A 1 173 ? -5.863 13.336 17.996 1.00 68.44 173 LYS A N 1
ATOM 1338 C CA . LYS A 1 173 ? -6.160 12.792 19.314 1.00 68.44 173 LYS A CA 1
ATOM 1339 C C . LYS A 1 173 ? -7.673 12.637 19.364 1.00 68.44 173 LYS A C 1
ATOM 1341 O O . LYS A 1 173 ? -8.365 13.631 19.155 1.00 68.44 173 LYS A O 1
ATOM 1346 N N . MET A 1 174 ? -8.158 11.430 19.650 1.00 65.44 174 MET A N 1
ATOM 1347 C CA . MET A 1 174 ? -9.547 11.304 20.074 1.00 65.44 174 MET A CA 1
ATOM 1348 C C . MET A 1 174 ? -9.762 12.218 21.283 1.00 65.44 174 MET A C 1
ATOM 1350 O O . MET A 1 174 ? -8.833 12.331 22.099 1.00 65.44 174 MET A O 1
ATOM 1354 N N . PRO A 1 175 ? -10.922 12.884 21.393 1.00 60.88 175 PRO A N 1
ATOM 1355 C CA . PRO A 1 175 ? -11.261 13.687 22.556 1.00 60.88 175 PRO A CA 1
ATOM 1356 C C . PRO A 1 175 ? -11.116 12.831 23.820 1.00 60.88 175 PRO A C 1
ATOM 1358 O O . PRO A 1 175 ? -11.963 12.012 24.157 1.00 60.88 175 PRO A O 1
ATOM 1361 N N . GLN A 1 176 ? -9.983 12.961 24.507 1.00 58.94 176 GLN A N 1
ATOM 1362 C CA . GLN A 1 176 ? -9.822 12.415 25.842 1.00 58.94 176 GLN A CA 1
ATOM 1363 C C . GLN A 1 176 ? -10.453 13.438 26.761 1.00 58.94 176 GLN A C 1
ATOM 1365 O O . GLN A 1 176 ? -9.801 14.416 27.142 1.00 58.94 176 GLN A O 1
ATOM 1370 N N . ASP A 1 177 ? -11.731 13.247 27.069 1.00 52.16 177 ASP A N 1
ATOM 1371 C CA . ASP A 1 177 ? -12.386 14.076 28.066 1.00 52.16 177 ASP A CA 1
ATOM 1372 C C . ASP A 1 177 ? -11.804 13.708 29.438 1.00 52.16 177 ASP A C 1
ATOM 1374 O O . ASP A 1 177 ? -12.214 12.775 30.125 1.00 52.16 177 ASP A O 1
ATOM 1378 N N . SER A 1 178 ? -10.707 14.388 29.762 1.00 47.66 178 SER A N 1
ATOM 1379 C CA . SER A 1 178 ? -9.716 14.014 30.777 1.00 47.66 178 SER A CA 1
ATOM 1380 C C . SER A 1 178 ? -10.181 14.194 32.225 1.00 47.66 178 SER A C 1
ATOM 1382 O O . SER A 1 178 ? -9.377 14.034 33.139 1.00 47.66 178 SER A O 1
ATOM 1384 N N . ASN A 1 179 ? -11.458 14.505 32.461 1.00 46.59 179 ASN A N 1
ATOM 1385 C CA . ASN A 1 179 ? -11.979 14.803 33.799 1.00 46.59 179 ASN A CA 1
ATOM 1386 C C . ASN A 1 179 ? -13.284 14.081 34.165 1.00 46.59 179 ASN A C 1
ATOM 1388 O O . ASN A 1 179 ? -13.815 14.332 35.249 1.00 46.59 179 ASN A O 1
ATOM 1392 N N . VAL A 1 180 ? -13.796 13.180 33.324 1.00 52.50 180 VAL A N 1
ATOM 1393 C CA . VAL A 1 180 ? -14.975 12.380 33.676 1.00 52.50 180 VAL A CA 1
ATOM 1394 C C . VAL A 1 180 ? -14.497 11.039 34.228 1.00 52.50 180 VAL A C 1
ATOM 1396 O O . VAL A 1 180 ? -13.809 10.278 33.557 1.00 52.50 180 VAL A O 1
ATOM 1399 N N . TRP A 1 181 ? -14.792 10.777 35.501 1.00 47.91 181 TRP A N 1
ATOM 1400 C CA . TRP A 1 181 ? -14.571 9.467 36.109 1.00 47.91 181 TRP A CA 1
ATOM 1401 C C . TRP A 1 181 ? -15.586 8.496 35.509 1.00 47.91 181 TRP A C 1
ATOM 1403 O O . TRP A 1 181 ? -16.757 8.516 35.880 1.00 47.91 181 TRP A O 1
ATOM 1413 N N . TYR A 1 182 ? -15.134 7.702 34.546 1.00 50.81 182 TYR A N 1
ATOM 1414 C CA . TYR A 1 182 ? -15.960 6.738 33.834 1.00 50.81 182 TYR A CA 1
ATOM 1415 C C . TYR A 1 182 ? -16.310 5.531 34.724 1.00 50.81 182 TYR A C 1
ATOM 1417 O O . TYR A 1 182 ? -15.445 4.978 35.409 1.00 50.81 182 TYR A O 1
ATOM 1425 N N . ASP A 1 183 ? -17.587 5.130 34.711 1.00 53.81 183 ASP A N 1
ATOM 1426 C CA . ASP A 1 183 ? -18.015 3.781 35.111 1.00 53.81 183 ASP A CA 1
ATOM 1427 C C . ASP A 1 183 ? -17.329 2.788 34.159 1.00 53.81 183 ASP A C 1
ATOM 1429 O O . ASP A 1 183 ? -17.156 3.090 32.979 1.00 53.81 183 ASP A O 1
ATOM 1433 N N . GLY A 1 184 ? -16.917 1.614 34.641 1.00 58.44 184 GLY A N 1
ATOM 1434 C CA . GLY A 1 184 ? -16.036 0.682 33.917 1.00 58.44 184 GLY A CA 1
ATOM 1435 C C . GLY A 1 184 ? -16.545 0.180 32.555 1.00 58.44 184 GLY A C 1
ATOM 1436 O O . GLY A 1 184 ? -15.821 -0.549 31.895 1.00 58.44 184 GLY A O 1
ATOM 1437 N N . ARG A 1 185 ? -17.755 0.570 32.128 1.00 57.69 185 ARG A N 1
ATOM 1438 C CA . ARG A 1 185 ? -18.350 0.273 30.815 1.00 57.69 185 ARG A CA 1
ATOM 1439 C C . ARG A 1 185 ? -17.975 1.260 29.704 1.00 57.69 185 ARG A C 1
ATOM 1441 O O . ARG A 1 185 ? -17.840 0.831 28.564 1.00 57.69 185 ARG A O 1
ATOM 1448 N N . ASP A 1 186 ? -17.761 2.541 30.008 1.00 57.12 186 ASP A N 1
ATOM 1449 C CA . ASP A 1 186 ? -17.423 3.544 28.974 1.00 57.12 186 ASP A CA 1
ATOM 1450 C C . ASP A 1 186 ? -15.985 3.353 28.450 1.00 57.12 186 ASP A C 1
ATOM 1452 O O . ASP A 1 186 ? -15.639 3.761 27.340 1.00 57.12 186 ASP A O 1
ATOM 1456 N N . PHE A 1 187 ? -15.147 2.656 29.227 1.00 62.44 187 PHE A N 1
ATOM 1457 C CA . PHE A 1 187 ? -13.798 2.272 28.814 1.00 62.44 187 PHE A CA 1
ATOM 1458 C C . PHE A 1 187 ? -13.801 1.296 27.625 1.00 62.44 187 PHE A C 1
ATOM 1460 O O . PHE A 1 187 ? -12.872 1.329 26.815 1.00 62.44 187 PHE A O 1
ATOM 1467 N N . ASP A 1 188 ? -14.851 0.478 27.480 1.00 81.38 188 ASP A N 1
ATOM 1468 C CA . ASP A 1 188 ? -14.894 -0.580 26.470 1.00 81.38 188 ASP A CA 1
ATOM 1469 C C . ASP A 1 188 ? -15.185 -0.026 25.063 1.00 81.38 188 ASP A C 1
ATOM 1471 O O . ASP A 1 188 ? -14.498 -0.385 24.106 1.00 81.38 188 ASP A O 1
ATOM 1475 N N . ILE A 1 189 ? -16.146 0.901 24.913 1.00 87.81 189 ILE A N 1
ATOM 1476 C CA . ILE A 1 189 ? -16.487 1.493 23.601 1.00 87.81 189 ILE A CA 1
ATOM 1477 C C . ILE A 1 189 ? -15.332 2.357 23.083 1.00 87.81 189 ILE A C 1
ATOM 1479 O O . ILE A 1 189 ? -14.942 2.239 21.916 1.00 87.81 189 ILE A O 1
ATOM 1483 N N . GLN A 1 190 ? -14.742 3.188 23.949 1.00 86.44 190 GLN A N 1
ATOM 1484 C CA . GLN A 1 190 ? -13.610 4.031 23.569 1.00 86.44 190 GLN A CA 1
ATOM 1485 C C . GLN A 1 190 ? -12.407 3.196 23.121 1.00 86.44 190 GLN A C 1
ATOM 1487 O O . GLN A 1 190 ? -11.736 3.541 22.143 1.00 86.44 190 GLN A O 1
ATOM 1492 N N . GLU A 1 191 ? -12.122 2.093 23.817 1.00 87.19 191 GLU A N 1
ATOM 1493 C CA . GLU A 1 191 ? -11.068 1.174 23.407 1.00 87.19 191 GLU A CA 1
ATOM 1494 C C . GLU A 1 191 ? -11.371 0.553 22.042 1.00 87.19 191 GLU A C 1
ATOM 1496 O O . GLU A 1 191 ? -10.503 0.584 21.168 1.00 87.19 191 GLU A O 1
ATOM 1501 N N . VAL A 1 192 ? -12.587 0.038 21.845 1.00 90.56 192 VAL A N 1
ATOM 1502 C CA . VAL A 1 192 ? -13.021 -0.619 20.604 1.00 90.56 192 VAL A CA 1
ATOM 1503 C C . VAL A 1 192 ? -12.874 0.310 19.403 1.00 90.56 192 VAL A C 1
ATOM 1505 O O . VAL A 1 192 ? -12.244 -0.049 18.400 1.00 90.56 192 VAL A O 1
ATOM 1508 N N . VAL A 1 193 ? -13.388 1.533 19.518 1.00 90.62 193 VAL A N 1
ATOM 1509 C CA . VAL A 1 193 ? -13.292 2.556 18.475 1.00 90.62 193 VAL A CA 1
ATOM 1510 C C . VAL A 1 193 ? -11.833 2.927 18.206 1.00 90.62 193 VAL A C 1
ATOM 1512 O O . VAL A 1 193 ? -11.391 2.913 17.057 1.00 90.62 193 VAL A O 1
ATOM 1515 N N . ARG A 1 194 ? -11.041 3.203 19.249 1.00 87.56 194 ARG A N 1
ATOM 1516 C CA . ARG A 1 194 ? -9.629 3.583 19.090 1.00 87.56 194 ARG A CA 1
ATOM 1517 C C . ARG A 1 194 ? -8.818 2.480 18.415 1.00 87.56 194 ARG A C 1
ATOM 1519 O O . ARG A 1 194 ? -8.094 2.744 17.460 1.00 87.56 194 ARG A O 1
ATOM 1526 N N . VAL A 1 195 ? -8.915 1.254 18.918 1.00 88.31 195 VAL A N 1
ATOM 1527 C CA . VAL A 1 195 ? -8.094 0.129 18.459 1.00 88.31 195 VAL A CA 1
ATOM 1528 C C . VAL A 1 195 ? -8.472 -0.281 17.039 1.00 88.31 195 VAL A C 1
ATOM 1530 O O . VAL A 1 195 ? -7.586 -0.512 16.216 1.00 88.31 195 VAL A O 1
ATOM 1533 N N . SER A 1 196 ? -9.767 -0.314 16.713 1.00 91.75 196 SER A N 1
ATOM 1534 C CA . SER A 1 196 ? -10.214 -0.591 15.345 1.00 91.75 196 SER A CA 1
ATOM 1535 C C . SER A 1 196 ? -9.730 0.474 14.367 1.00 91.75 196 SER A C 1
ATOM 1537 O O . SER A 1 196 ? -9.135 0.136 13.334 1.00 91.75 196 SER A O 1
ATOM 1539 N N . ARG A 1 197 ? -9.893 1.752 14.725 1.00 90.44 197 ARG A N 1
ATOM 1540 C CA . ARG A 1 197 ? -9.384 2.905 13.978 1.00 90.44 197 ARG A CA 1
ATOM 1541 C C . ARG A 1 197 ? -7.882 2.768 13.715 1.00 90.44 197 ARG A C 1
ATOM 1543 O O . ARG A 1 197 ? -7.444 2.812 12.566 1.00 90.44 197 ARG A O 1
ATOM 1550 N N . GLU A 1 198 ? -7.085 2.560 14.758 1.00 87.25 198 GLU A N 1
ATOM 1551 C CA . GLU A 1 198 ? -5.628 2.434 14.652 1.00 87.25 198 GLU A CA 1
ATOM 1552 C C . GLU A 1 198 ? -5.202 1.240 13.783 1.00 87.25 198 GLU A C 1
ATOM 1554 O O . GLU A 1 198 ? -4.347 1.406 12.908 1.00 87.25 198 GLU A O 1
ATOM 1559 N N . ALA A 1 199 ? -5.815 0.063 13.956 1.00 89.56 199 ALA A N 1
ATOM 1560 C CA . ALA A 1 199 ? -5.521 -1.125 13.151 1.00 89.56 199 ALA A CA 1
ATOM 1561 C C . ALA A 1 199 ? -5.695 -0.849 11.646 1.00 89.56 199 ALA A C 1
ATOM 1563 O O . ALA A 1 199 ? -4.823 -1.175 10.830 1.00 89.56 199 ALA A O 1
ATOM 1564 N N . ALA A 1 200 ? -6.783 -0.166 11.292 1.00 91.44 200 ALA A N 1
ATOM 1565 C CA . ALA A 1 200 ? -7.114 0.163 9.914 1.00 91.44 200 ALA A CA 1
ATOM 1566 C C . ALA A 1 200 ? -6.198 1.244 9.324 1.00 91.44 200 ALA A C 1
ATOM 1568 O O . ALA A 1 200 ? -5.745 1.123 8.176 1.00 91.44 200 ALA A O 1
ATOM 1569 N N . PHE A 1 201 ? -5.801 2.233 10.131 1.00 88.25 201 PHE A N 1
ATOM 1570 C CA . PHE A 1 201 ? -4.771 3.191 9.732 1.00 88.25 201 PHE A CA 1
ATOM 1571 C C . PHE A 1 201 ? -3.433 2.536 9.460 1.00 88.25 201 PHE A C 1
ATOM 1573 O O . PHE A 1 201 ? -2.791 2.872 8.461 1.00 88.25 201 PHE A O 1
ATOM 1580 N N . VAL A 1 202 ? -2.990 1.617 10.317 1.00 85.50 202 VAL A N 1
ATOM 1581 C CA . VAL A 1 202 ? -1.685 0.988 10.130 1.00 85.50 202 VAL A CA 1
ATOM 1582 C C . VAL A 1 202 ? -1.667 0.147 8.853 1.00 85.50 202 VAL A C 1
ATOM 1584 O O . VAL A 1 202 ? -0.699 0.239 8.090 1.00 85.50 202 VAL A O 1
ATOM 1587 N N . ALA A 1 203 ? -2.734 -0.600 8.559 1.00 88.94 203 ALA A N 1
ATOM 1588 C CA . ALA A 1 203 ? -2.851 -1.349 7.308 1.00 88.94 203 ALA A CA 1
ATOM 1589 C C . ALA A 1 203 ? -2.749 -0.425 6.079 1.00 88.94 203 ALA A C 1
ATOM 1591 O O . ALA A 1 203 ? -1.876 -0.600 5.218 1.00 88.94 203 ALA A O 1
ATOM 1592 N N . CYS A 1 204 ? -3.557 0.639 6.045 1.00 89.88 204 CYS A N 1
ATOM 1593 C CA . CYS A 1 204 ? -3.566 1.601 4.941 1.00 89.88 204 CYS A CA 1
ATOM 1594 C C . CYS A 1 204 ? -2.240 2.360 4.807 1.00 89.88 204 CYS A C 1
ATOM 1596 O O . CYS A 1 204 ? -1.755 2.594 3.697 1.00 89.88 204 CYS A O 1
ATOM 1598 N N . HIS A 1 205 ? -1.616 2.727 5.926 1.00 86.38 205 HIS A N 1
ATOM 1599 C CA . HIS A 1 205 ? -0.333 3.420 5.940 1.00 86.38 205 HIS A CA 1
ATOM 1600 C C . HIS A 1 205 ? 0.791 2.552 5.366 1.00 86.38 205 HIS A C 1
ATOM 1602 O O . HIS A 1 205 ? 1.595 3.034 4.562 1.00 86.38 205 HIS A O 1
ATOM 1608 N N . ASN A 1 206 ? 0.842 1.271 5.741 1.00 85.06 206 ASN A N 1
ATOM 1609 C CA . ASN A 1 206 ? 1.847 0.346 5.225 1.00 85.06 206 ASN A CA 1
ATOM 1610 C C . ASN A 1 206 ? 1.680 0.106 3.722 1.00 85.06 206 ASN A C 1
ATOM 1612 O O . ASN A 1 206 ? 2.675 0.139 2.994 1.00 85.06 206 ASN A O 1
ATOM 1616 N N . LEU A 1 207 ? 0.444 -0.030 3.232 1.00 87.94 207 LEU A N 1
ATOM 1617 C CA . LEU A 1 207 ? 0.184 -0.114 1.794 1.00 87.94 207 LEU A CA 1
ATOM 1618 C C . LEU A 1 207 ? 0.575 1.177 1.069 1.00 87.94 207 LEU A C 1
ATOM 1620 O O . LEU A 1 207 ? 1.290 1.138 0.069 1.00 87.94 207 LEU A O 1
ATOM 1624 N N . HIS A 1 208 ? 0.168 2.336 1.595 1.00 88.50 208 HIS A N 1
ATOM 1625 C CA . HIS A 1 208 ? 0.556 3.632 1.042 1.00 88.50 208 HIS A CA 1
ATOM 1626 C C . HIS A 1 208 ? 2.073 3.752 0.899 1.00 88.50 208 HIS A C 1
ATOM 1628 O O . HIS A 1 208 ? 2.572 4.212 -0.136 1.00 88.50 208 HIS A O 1
ATOM 1634 N N . ARG A 1 209 ? 2.798 3.327 1.938 1.00 83.81 209 ARG A N 1
ATOM 1635 C CA . ARG A 1 209 ? 4.252 3.301 1.936 1.00 83.81 209 ARG A CA 1
ATOM 1636 C C . ARG A 1 209 ? 4.768 2.358 0.864 1.00 83.81 209 ARG A C 1
ATOM 1638 O O . ARG A 1 209 ? 5.563 2.837 0.077 1.00 83.81 209 ARG A O 1
ATOM 1645 N N . ALA A 1 210 ? 4.307 1.108 0.798 1.00 85.50 210 ALA A N 1
ATOM 1646 C CA . ALA A 1 210 ? 4.751 0.111 -0.183 1.00 85.50 210 ALA A CA 1
ATOM 1647 C C . ALA A 1 210 ? 4.575 0.561 -1.647 1.00 85.50 210 ALA A C 1
ATOM 1649 O O . ALA A 1 210 ? 5.353 0.178 -2.516 1.00 85.50 210 ALA A O 1
ATOM 1650 N N . LEU A 1 211 ? 3.588 1.421 -1.912 1.00 87.50 211 LEU A N 1
ATOM 1651 C CA . LEU A 1 211 ? 3.287 1.963 -3.240 1.00 87.50 211 LEU A CA 1
ATOM 1652 C C . LEU A 1 211 ? 4.000 3.298 -3.540 1.00 87.50 211 LEU A C 1
ATOM 1654 O O . LEU A 1 211 ? 3.672 3.978 -4.512 1.00 87.50 211 LEU A O 1
ATOM 1658 N N . SER A 1 212 ? 4.914 3.773 -2.695 1.00 87.06 212 SER A N 1
ATOM 1659 C CA . SER A 1 212 ? 5.575 5.071 -2.888 1.00 87.06 212 SER A CA 1
ATOM 1660 C C . SER A 1 212 ? 6.762 4.977 -3.854 1.00 87.06 212 SER A C 1
ATOM 1662 O O . SER A 1 212 ? 7.699 4.223 -3.644 1.00 87.06 212 SER A O 1
ATOM 1664 N N . PHE A 1 213 ? 6.808 5.844 -4.868 1.00 83.75 213 PHE A N 1
ATOM 1665 C CA . PHE A 1 213 ? 7.990 5.984 -5.736 1.00 83.75 213 PHE A CA 1
ATOM 1666 C C . PHE A 1 213 ? 9.187 6.660 -5.055 1.00 83.75 213 PHE A C 1
ATOM 1668 O O . PHE A 1 213 ? 10.270 6.735 -5.630 1.00 83.75 213 PHE A O 1
ATOM 1675 N N . LYS A 1 214 ? 8.980 7.230 -3.864 1.00 81.06 214 LYS A N 1
ATOM 1676 C CA . LYS A 1 214 ? 10.017 7.906 -3.084 1.00 81.06 214 LYS A CA 1
ATOM 1677 C C . LYS A 1 214 ? 10.341 7.076 -1.858 1.00 81.06 214 LYS A C 1
ATOM 1679 O O . LYS A 1 214 ? 9.430 6.765 -1.086 1.00 81.06 214 LYS A O 1
ATOM 1684 N N . SER A 1 215 ? 11.627 6.846 -1.604 1.00 66.44 215 SER A N 1
ATOM 1685 C CA . SER A 1 215 ? 12.111 6.405 -0.297 1.00 66.44 215 SER A CA 1
ATOM 1686 C C . SER A 1 215 ? 11.812 7.496 0.742 1.00 66.44 215 SER A C 1
ATOM 1688 O O . SER A 1 215 ? 12.585 8.440 0.916 1.00 66.44 215 SER A O 1
ATOM 1690 N N . LYS A 1 216 ? 10.648 7.437 1.398 1.00 62.78 216 LYS A N 1
ATOM 1691 C CA . LYS A 1 216 ? 10.321 8.358 2.492 1.00 62.78 216 LYS A CA 1
ATOM 1692 C C . LYS A 1 216 ? 11.139 7.927 3.719 1.00 62.78 216 LYS A C 1
ATOM 1694 O O . LYS A 1 216 ? 10.961 6.802 4.180 1.00 62.78 216 LYS A O 1
ATOM 1699 N N . PRO A 1 217 ? 12.038 8.776 4.250 1.00 50.53 217 PRO A N 1
ATOM 1700 C CA . PRO A 1 217 ? 13.083 8.326 5.171 1.00 50.53 217 PRO A CA 1
ATOM 1701 C C . PRO A 1 217 ? 12.623 7.990 6.598 1.00 50.53 217 PRO A C 1
ATOM 1703 O O . PRO A 1 217 ? 13.479 7.703 7.427 1.00 50.53 217 PRO A O 1
ATOM 1706 N N . ARG A 1 218 ? 11.327 8.023 6.942 1.00 54.72 218 ARG A N 1
ATOM 1707 C CA . ARG A 1 218 ? 10.874 7.705 8.308 1.00 54.72 218 ARG A CA 1
ATOM 1708 C C . ARG A 1 218 ? 9.508 7.040 8.314 1.00 54.72 218 ARG A C 1
ATOM 1710 O O . ARG A 1 218 ? 8.570 7.569 7.718 1.00 54.72 218 ARG A O 1
ATOM 1717 N N . LEU A 1 219 ? 9.401 5.920 9.030 1.00 52.69 219 LEU A N 1
ATOM 1718 C CA . LEU A 1 219 ? 8.106 5.478 9.527 1.00 52.69 219 LEU A CA 1
ATOM 1719 C C . LEU A 1 219 ? 7.697 6.427 10.655 1.00 52.69 219 LEU A C 1
ATOM 1721 O O . LEU A 1 219 ? 8.549 6.855 11.437 1.00 52.69 219 LEU A O 1
ATOM 1725 N N . MET A 1 220 ? 6.429 6.835 10.690 1.00 52.75 220 MET A N 1
ATOM 1726 C CA . MET A 1 220 ? 5.950 7.606 11.830 1.00 52.75 220 MET A CA 1
ATOM 1727 C C . MET A 1 220 ? 5.897 6.675 13.033 1.00 52.75 220 MET A C 1
ATOM 1729 O O . MET A 1 220 ? 5.170 5.690 13.020 1.00 52.75 220 MET A O 1
ATOM 1733 N N . THR A 1 221 ? 6.691 6.983 14.054 1.00 54.59 221 THR A N 1
ATOM 1734 C CA . THR A 1 221 ? 6.555 6.354 15.363 1.00 54.59 221 THR A CA 1
ATOM 1735 C C . THR A 1 221 ? 5.178 6.729 15.886 1.00 54.59 221 THR A C 1
ATOM 1737 O O . THR A 1 221 ? 4.902 7.913 16.108 1.00 54.59 221 THR A O 1
ATOM 1740 N N . VAL A 1 222 ? 4.303 5.740 16.031 1.00 55.16 222 VAL A N 1
ATOM 1741 C CA . VAL A 1 222 ? 3.021 5.919 16.704 1.00 55.16 222 VAL A CA 1
ATOM 1742 C C . VAL A 1 222 ? 3.365 6.125 18.170 1.00 55.16 222 VAL A C 1
ATOM 1744 O O . VAL A 1 222 ? 3.636 5.178 18.900 1.00 55.16 222 VAL A O 1
ATOM 1747 N N . ARG A 1 223 ? 3.463 7.384 18.604 1.00 52.34 223 ARG A N 1
ATOM 1748 C CA . ARG A 1 223 ? 3.546 7.697 20.032 1.00 52.34 223 ARG A CA 1
ATOM 1749 C C . ARG A 1 223 ? 2.158 7.476 20.614 1.00 52.34 223 ARG A C 1
ATOM 1751 O O . ARG A 1 223 ? 1.398 8.427 20.756 1.00 52.34 223 ARG A O 1
ATOM 1758 N N . SER A 1 224 ? 1.828 6.221 20.893 1.00 53.12 224 SER A N 1
ATOM 1759 C CA . SER A 1 224 ? 0.673 5.925 21.722 1.00 53.12 224 SER A CA 1
ATOM 1760 C C . SER A 1 224 ? 1.072 6.139 23.176 1.00 53.12 224 SER A C 1
ATOM 1762 O O . SER A 1 224 ? 2.046 5.563 23.662 1.00 53.12 224 SER A O 1
ATOM 1764 N N . GLU A 1 225 ? 0.370 7.051 23.846 1.00 55.34 225 GLU A N 1
ATOM 1765 C CA . GLU A 1 225 ? 0.484 7.265 25.293 1.00 55.34 225 GLU A CA 1
ATOM 1766 C C . GLU A 1 225 ? -0.124 6.068 26.060 1.00 55.34 225 GLU A C 1
ATOM 1768 O O . GLU A 1 225 ? 0.238 5.825 27.209 1.00 55.34 225 GLU A O 1
ATOM 1773 N N . SER A 1 226 ? -0.969 5.265 25.398 1.00 54.31 226 SER A N 1
ATOM 1774 C CA . SER A 1 226 ? -1.450 3.969 25.875 1.00 54.31 226 SER A CA 1
ATOM 1775 C C . SER A 1 226 ? -0.591 2.839 25.306 1.00 54.31 226 SER A C 1
ATOM 1777 O O . SER A 1 226 ? -0.583 2.591 24.104 1.00 54.31 226 SER A O 1
ATOM 1779 N N . SER A 1 227 ? 0.128 2.132 26.176 1.00 53.47 227 SER A N 1
ATOM 1780 C CA . SER A 1 227 ? 0.870 0.916 25.833 1.00 53.47 227 SER A CA 1
ATOM 1781 C C . SER A 1 227 ? -0.099 -0.241 25.551 1.00 53.47 227 SER A C 1
ATOM 1783 O O . SER A 1 227 ? -0.190 -1.169 26.351 1.00 53.47 227 SER A O 1
ATOM 1785 N N . THR A 1 228 ? -0.848 -0.205 24.447 1.00 63.25 228 THR A N 1
ATOM 1786 C CA . THR A 1 228 ? -1.567 -1.401 24.001 1.00 63.25 228 THR A CA 1
ATOM 1787 C C . THR A 1 228 ? -0.545 -2.419 23.474 1.00 63.25 228 THR A C 1
ATOM 1789 O O . THR A 1 228 ? 0.302 -2.072 22.641 1.00 63.25 228 THR A O 1
ATOM 1792 N N . PRO A 1 229 ? -0.583 -3.675 23.951 1.00 63.69 229 PRO A N 1
ATOM 1793 C CA . PRO A 1 229 ? 0.397 -4.703 23.600 1.00 63.69 229 PRO A CA 1
ATOM 1794 C C . PRO A 1 229 ? 0.534 -4.894 22.090 1.00 63.69 229 PRO A C 1
ATOM 1796 O O . PRO A 1 229 ? 1.645 -5.032 21.582 1.00 63.69 229 PRO A O 1
ATOM 1799 N N . TRP A 1 230 ? -0.574 -4.821 21.350 1.00 69.31 230 TRP A N 1
ATOM 1800 C CA . TRP A 1 230 ? -0.579 -5.008 19.903 1.00 69.31 230 TRP A CA 1
ATOM 1801 C C . TRP A 1 230 ? 0.067 -3.835 19.133 1.00 69.31 230 TRP A C 1
ATOM 1803 O O . TRP A 1 230 ? 0.691 -4.057 18.097 1.00 69.31 230 TRP A O 1
ATOM 1813 N N . LEU A 1 231 ? 0.032 -2.600 19.655 1.00 66.25 231 LEU A N 1
ATOM 1814 C CA . LEU A 1 231 ? 0.778 -1.480 19.060 1.00 66.25 231 LEU A CA 1
ATOM 1815 C C . LEU A 1 231 ? 2.285 -1.663 19.227 1.00 66.25 231 LEU A C 1
ATOM 1817 O O . LEU A 1 231 ? 3.041 -1.285 18.334 1.00 66.25 231 LEU A O 1
ATOM 1821 N N . SER A 1 232 ? 2.732 -2.274 20.331 1.00 67.69 232 SER A N 1
ATOM 1822 C CA . SER A 1 232 ? 4.154 -2.584 20.525 1.00 67.69 232 SER A CA 1
ATOM 1823 C C . SER A 1 232 ? 4.675 -3.575 19.482 1.00 67.69 232 SER A C 1
ATOM 1825 O O . SER A 1 232 ? 5.821 -3.463 19.068 1.00 67.69 232 SER A O 1
ATOM 1827 N N . ILE A 1 233 ? 3.816 -4.466 18.974 1.00 61.84 233 ILE A N 1
ATOM 1828 C CA . ILE A 1 233 ? 4.133 -5.391 17.871 1.00 61.84 233 ILE A CA 1
ATOM 1829 C C . ILE A 1 233 ? 4.530 -4.602 16.636 1.00 61.84 233 ILE A C 1
ATOM 1831 O O . ILE A 1 233 ? 5.564 -4.847 16.023 1.00 61.84 233 ILE A O 1
ATOM 1835 N N . MET A 1 234 ? 3.711 -3.608 16.306 1.00 63.91 234 MET A N 1
ATOM 1836 C CA . MET A 1 234 ? 3.953 -2.776 15.143 1.00 63.91 234 MET A CA 1
ATOM 1837 C C . MET A 1 234 ? 5.134 -1.833 15.405 1.00 63.91 234 MET A C 1
ATOM 1839 O O . MET A 1 234 ? 5.955 -1.643 14.518 1.00 63.91 234 MET A O 1
ATOM 1843 N N . ASP A 1 235 ? 5.281 -1.291 16.619 1.00 65.44 235 ASP A N 1
ATOM 1844 C CA . ASP A 1 235 ? 6.353 -0.357 16.986 1.00 65.44 235 ASP A CA 1
ATOM 1845 C C . ASP A 1 235 ? 7.738 -1.025 17.125 1.00 65.44 235 ASP A C 1
ATOM 1847 O O . ASP A 1 235 ? 8.749 -0.411 16.785 1.00 65.44 235 ASP A O 1
ATOM 1851 N N . GLU A 1 236 ? 7.832 -2.283 17.565 1.00 63.50 236 GLU A N 1
ATOM 1852 C CA . GLU A 1 236 ? 9.088 -3.052 17.567 1.00 63.50 236 GLU A CA 1
ATOM 1853 C C . GLU A 1 236 ? 9.532 -3.398 16.144 1.00 63.50 236 GLU A C 1
ATOM 1855 O O . GLU A 1 236 ? 10.694 -3.163 15.787 1.00 63.50 236 GLU A O 1
ATOM 1860 N N . ASP A 1 237 ? 8.592 -3.812 15.292 1.00 57.72 237 ASP A N 1
ATOM 1861 C CA . ASP A 1 237 ? 8.841 -3.996 13.861 1.00 57.72 237 ASP A CA 1
ATOM 1862 C C . ASP A 1 237 ? 9.254 -2.682 13.186 1.00 57.72 237 ASP A C 1
ATOM 1864 O O . ASP A 1 237 ? 10.044 -2.698 12.242 1.00 57.72 237 ASP A O 1
ATOM 1868 N N . ILE A 1 238 ? 8.779 -1.534 13.692 1.00 56.44 238 ILE A N 1
ATOM 1869 C CA . ILE A 1 238 ? 9.177 -0.182 13.270 1.00 56.44 238 ILE A CA 1
ATOM 1870 C C . ILE A 1 238 ? 10.571 0.210 13.778 1.00 56.44 238 ILE A C 1
ATOM 1872 O O . ILE A 1 238 ? 11.360 0.807 13.038 1.00 56.44 238 ILE A O 1
ATOM 1876 N N . LYS A 1 239 ? 10.920 -0.119 15.021 1.00 60.41 239 LYS A N 1
ATOM 1877 C CA . LYS A 1 239 ? 12.226 0.208 15.618 1.00 60.41 239 LYS A CA 1
ATOM 1878 C C . LYS A 1 239 ? 13.361 -0.625 15.032 1.00 60.41 239 LYS A C 1
ATOM 1880 O O . LYS A 1 239 ? 14.492 -0.143 14.948 1.00 60.41 239 LYS A O 1
ATOM 1885 N N . HIS A 1 240 ? 13.076 -1.833 14.556 1.00 51.94 240 HIS A N 1
ATOM 1886 C CA . HIS A 1 240 ? 14.045 -2.664 13.843 1.00 51.94 240 HIS A CA 1
ATOM 1887 C C . HIS A 1 240 ? 14.214 -2.289 12.346 1.00 51.94 240 HIS A C 1
ATOM 1889 O O . HIS A 1 240 ? 15.048 -2.877 11.651 1.00 51.94 240 HIS A O 1
ATOM 1895 N N . GLN A 1 241 ? 13.551 -1.224 11.857 1.00 50.88 241 GLN A N 1
ATOM 1896 C CA . GLN A 1 241 ? 13.603 -0.730 10.459 1.00 50.88 241 GLN A CA 1
ATOM 1897 C C . GLN A 1 241 ? 14.841 0.063 10.040 1.00 50.88 241 GLN A C 1
ATOM 1899 O O . GLN A 1 241 ? 14.835 0.710 8.991 1.00 50.88 241 GLN A O 1
ATOM 1904 N N . ASN A 1 242 ? 15.951 -0.008 10.771 1.00 50.31 242 ASN A N 1
ATOM 1905 C CA . ASN A 1 242 ? 17.226 0.413 10.174 1.00 50.31 242 ASN A CA 1
ATOM 1906 C C . ASN A 1 242 ? 17.658 -0.512 9.011 1.00 50.31 242 ASN A C 1
ATOM 1908 O O . ASN A 1 242 ? 18.651 -0.237 8.339 1.00 50.31 242 ASN A O 1
ATOM 1912 N N . ARG A 1 243 ? 16.906 -1.589 8.737 1.00 53.31 243 ARG A N 1
ATOM 1913 C CA . ARG A 1 243 ? 16.958 -2.352 7.485 1.00 53.31 243 ARG A CA 1
ATOM 1914 C C . ARG A 1 243 ? 16.005 -1.742 6.442 1.00 53.31 243 ARG A C 1
ATOM 1916 O O . ARG A 1 243 ? 14.908 -1.337 6.816 1.00 53.31 243 ARG A O 1
ATOM 1923 N N . PRO A 1 244 ? 16.385 -1.680 5.150 1.00 51.69 244 PRO A N 1
ATOM 1924 C CA . PRO A 1 244 ? 15.556 -1.105 4.086 1.00 51.69 244 PRO A CA 1
ATOM 1925 C C . PRO A 1 244 ? 14.212 -1.842 3.988 1.00 51.69 244 PRO A C 1
ATOM 1927 O O . PRO A 1 244 ? 14.120 -2.921 3.407 1.00 51.69 244 PRO A O 1
ATOM 1930 N N . MET A 1 245 ? 13.187 -1.272 4.625 1.00 50.44 245 MET A N 1
ATOM 1931 C CA . MET A 1 245 ? 11.891 -1.915 4.808 1.00 50.44 245 MET A CA 1
ATOM 1932 C C . MET A 1 245 ? 10.994 -1.749 3.580 1.00 50.44 245 MET A C 1
ATOM 1934 O O . MET A 1 245 ? 10.838 -0.644 3.055 1.00 50.44 245 MET A O 1
ATOM 1938 N N . SER A 1 246 ? 10.346 -2.868 3.242 1.00 56.78 246 SER A N 1
ATOM 1939 C CA . SER A 1 246 ? 9.534 -3.164 2.062 1.00 56.78 246 SER A CA 1
ATOM 1940 C C . SER A 1 246 ? 10.387 -3.465 0.832 1.00 56.78 246 SER A C 1
ATOM 1942 O O . SER A 1 246 ? 10.933 -2.574 0.190 1.00 56.78 246 SER A O 1
ATOM 1944 N N . TRP A 1 247 ? 10.487 -4.754 0.499 1.00 61.56 247 TRP A N 1
ATOM 1945 C CA . TRP A 1 247 ? 10.993 -5.212 -0.794 1.00 61.56 247 TRP A CA 1
ATOM 1946 C C . TRP A 1 247 ? 10.268 -4.431 -1.903 1.00 61.56 247 TRP A C 1
ATOM 1948 O O . TRP A 1 247 ? 10.958 -3.716 -2.608 1.00 61.56 247 TRP A O 1
ATOM 1958 N N . MET A 1 248 ? 8.925 -4.356 -1.926 1.00 66.44 248 MET A N 1
ATOM 1959 C CA . MET A 1 248 ? 8.165 -3.618 -2.955 1.00 66.44 248 MET A CA 1
ATOM 1960 C C . MET A 1 248 ? 8.681 -2.189 -3.188 1.00 66.44 248 MET A C 1
ATOM 1962 O O . MET A 1 248 ? 8.771 -1.746 -4.333 1.00 66.44 248 MET A O 1
ATOM 1966 N N . MET A 1 249 ? 9.093 -1.492 -2.124 1.00 68.94 249 MET A N 1
ATOM 1967 C CA . MET A 1 249 ? 9.762 -0.192 -2.227 1.00 68.94 249 MET A CA 1
ATOM 1968 C C . MET A 1 249 ? 11.124 -0.274 -2.905 1.00 68.94 249 MET A C 1
ATOM 1970 O O . MET A 1 249 ? 11.435 0.556 -3.754 1.00 68.94 249 MET A O 1
ATOM 1974 N N . ASN A 1 250 ? 11.935 -1.264 -2.551 1.00 76.94 250 ASN A N 1
ATOM 1975 C CA . ASN A 1 250 ? 13.209 -1.546 -3.197 1.00 76.94 250 ASN A CA 1
ATOM 1976 C C . ASN A 1 250 ? 13.028 -1.922 -4.677 1.00 76.94 250 ASN A C 1
ATOM 1978 O O . ASN A 1 250 ? 13.726 -1.335 -5.499 1.00 76.94 250 ASN A O 1
ATOM 1982 N N . GLU A 1 251 ? 12.113 -2.824 -5.061 1.00 83.75 251 GLU A N 1
ATOM 1983 C CA . GLU A 1 251 ? 11.906 -3.143 -6.485 1.00 83.75 251 GLU A CA 1
ATOM 1984 C C . GLU A 1 251 ? 11.332 -1.959 -7.265 1.00 83.75 251 GLU A C 1
ATOM 1986 O O . GLU A 1 251 ? 11.822 -1.663 -8.357 1.00 83.75 251 GLU A O 1
ATOM 1991 N N . LEU A 1 252 ? 10.345 -1.241 -6.719 1.00 87.44 252 LEU A N 1
ATOM 1992 C CA . LEU A 1 252 ? 9.781 -0.066 -7.383 1.00 87.44 252 LEU A CA 1
ATOM 1993 C C . LEU A 1 252 ? 10.837 1.037 -7.542 1.00 87.44 252 LEU A C 1
ATOM 1995 O O . LEU A 1 252 ? 10.975 1.609 -8.622 1.00 87.44 252 LEU A O 1
ATOM 1999 N N . GLN A 1 253 ? 11.640 1.294 -6.508 1.00 86.06 253 GLN A N 1
ATOM 2000 C CA . GLN A 1 253 ? 12.735 2.264 -6.555 1.00 86.06 253 GLN A CA 1
ATOM 2001 C C . GLN A 1 253 ? 13.844 1.833 -7.524 1.00 86.06 253 GLN A C 1
ATOM 2003 O O . GLN A 1 253 ? 14.366 2.667 -8.265 1.00 86.06 253 GLN A O 1
ATOM 2008 N N . GLN A 1 254 ? 14.194 0.544 -7.556 1.00 86.75 254 GLN A N 1
ATOM 2009 C CA . GLN A 1 254 ? 15.131 -0.002 -8.539 1.00 86.75 254 GLN A CA 1
ATOM 2010 C C . GLN A 1 254 ? 14.600 0.188 -9.960 1.00 86.75 254 GLN A C 1
ATOM 2012 O O . GLN A 1 254 ? 15.353 0.616 -10.832 1.00 86.75 254 GLN A O 1
ATOM 2017 N N . LEU A 1 255 ? 13.307 -0.056 -10.191 1.00 90.56 255 LEU A N 1
ATOM 2018 C CA . LEU A 1 255 ? 12.670 0.168 -11.487 1.00 90.56 255 LEU A CA 1
ATOM 2019 C C . LEU A 1 255 ? 12.664 1.646 -11.887 1.00 90.56 255 LEU A C 1
ATOM 2021 O O . LEU A 1 255 ? 12.895 1.936 -13.058 1.00 90.56 255 LEU A O 1
ATOM 2025 N N . VAL A 1 256 ? 12.491 2.579 -10.945 1.00 91.06 256 VAL A N 1
ATOM 2026 C CA . VAL A 1 256 ? 12.661 4.021 -11.210 1.00 91.06 256 VAL A CA 1
ATOM 2027 C C . VAL A 1 256 ? 14.076 4.331 -11.678 1.00 91.06 256 VAL A C 1
ATOM 2029 O O . VAL A 1 256 ? 14.249 4.984 -12.707 1.00 91.06 256 VAL A O 1
ATOM 2032 N N . THR A 1 257 ? 15.088 3.837 -10.966 1.00 89.75 257 THR A N 1
ATOM 2033 C CA . THR A 1 257 ? 16.494 4.042 -11.337 1.00 89.75 257 THR A CA 1
ATOM 2034 C C . THR A 1 257 ? 16.786 3.462 -12.721 1.00 89.75 257 THR A C 1
ATOM 2036 O O . THR A 1 257 ? 17.361 4.135 -13.574 1.00 89.75 257 THR A O 1
ATOM 2039 N N . VAL A 1 258 ? 16.329 2.236 -12.987 1.00 88.75 258 VAL A N 1
ATOM 2040 C CA . VAL A 1 258 ? 16.455 1.577 -14.295 1.00 88.75 258 VAL A CA 1
ATOM 2041 C C . VAL A 1 258 ? 15.756 2.378 -15.389 1.00 88.75 258 VAL A C 1
ATOM 2043 O O . VAL A 1 258 ? 16.321 2.569 -16.461 1.00 88.75 258 VAL A O 1
ATOM 2046 N N . GLN A 1 259 ? 14.543 2.869 -15.141 1.00 92.50 259 GLN A N 1
ATOM 2047 C CA . GLN A 1 259 ? 13.789 3.657 -16.110 1.00 92.50 259 GLN A CA 1
ATOM 2048 C C . GLN A 1 259 ? 14.503 4.965 -16.460 1.00 92.50 259 GLN A C 1
ATOM 2050 O O . GLN A 1 259 ? 14.538 5.329 -17.636 1.00 92.50 259 GLN A O 1
ATOM 2055 N N . GLN A 1 260 ? 15.084 5.652 -15.474 1.00 90.38 260 GLN A N 1
ATOM 2056 C CA . GLN A 1 260 ? 15.887 6.855 -15.703 1.00 90.38 260 GLN A CA 1
ATOM 2057 C C . GLN A 1 260 ? 17.135 6.537 -16.537 1.00 90.38 260 GLN A C 1
ATOM 2059 O O . GLN A 1 260 ? 17.385 7.205 -17.540 1.00 90.38 260 GLN A O 1
ATOM 2064 N N . LEU A 1 261 ? 17.851 5.459 -16.199 1.00 88.56 261 LEU A N 1
ATOM 2065 C CA . LEU A 1 261 ? 19.019 4.997 -16.955 1.00 88.56 261 LEU A CA 1
ATOM 2066 C C . LEU A 1 261 ? 18.663 4.636 -18.404 1.00 88.56 261 LEU A C 1
ATOM 2068 O O . LEU A 1 261 ? 19.327 5.103 -19.329 1.00 88.56 261 LEU A O 1
ATOM 2072 N N . LEU A 1 262 ? 17.594 3.859 -18.616 1.00 87.81 262 LEU A N 1
ATOM 2073 C CA . LEU A 1 262 ? 17.090 3.506 -19.947 1.00 87.81 262 LEU A CA 1
ATOM 2074 C C . LEU A 1 262 ? 16.732 4.761 -20.747 1.00 87.81 262 LEU A C 1
ATOM 2076 O O . LEU A 1 262 ? 17.107 4.889 -21.912 1.00 87.81 262 LEU A O 1
ATOM 2080 N N . HIS A 1 263 ? 16.020 5.701 -20.126 1.00 89.94 263 HIS A N 1
ATOM 2081 C CA . HIS A 1 263 ? 15.591 6.929 -20.781 1.00 89.94 263 HIS A CA 1
ATOM 2082 C C . HIS A 1 263 ? 16.787 7.787 -21.220 1.00 89.94 263 HIS A C 1
ATOM 2084 O O . HIS A 1 263 ? 16.832 8.245 -22.365 1.00 89.94 263 HIS A O 1
ATOM 2090 N N . ASP A 1 264 ? 17.772 7.977 -20.342 1.00 87.62 264 ASP A N 1
ATOM 2091 C CA . ASP A 1 264 ? 18.953 8.792 -20.631 1.00 87.62 264 ASP A CA 1
ATOM 2092 C C . ASP A 1 264 ? 19.856 8.146 -21.681 1.00 87.62 264 ASP A C 1
ATOM 2094 O O . ASP A 1 264 ? 20.376 8.840 -22.559 1.00 87.62 264 ASP A O 1
ATOM 2098 N N . GLN A 1 265 ? 19.993 6.819 -21.659 1.00 83.25 265 GLN A N 1
ATOM 2099 C CA . GLN A 1 265 ? 20.746 6.091 -22.678 1.00 83.25 265 GLN A CA 1
ATOM 2100 C C . GLN A 1 265 ? 20.105 6.212 -24.060 1.00 83.25 265 GLN A C 1
ATOM 2102 O O . GLN A 1 265 ? 20.785 6.595 -25.016 1.00 83.25 265 GLN A O 1
ATOM 2107 N N . VAL A 1 266 ? 18.795 5.968 -24.166 1.00 85.88 266 VAL A N 1
ATOM 2108 C CA . VAL A 1 266 ? 18.061 6.102 -25.435 1.00 85.88 266 VAL A CA 1
ATOM 2109 C C . VAL A 1 266 ? 18.129 7.541 -25.956 1.00 85.88 266 VAL A C 1
ATOM 2111 O O . VAL A 1 266 ? 18.305 7.759 -27.156 1.00 85.88 266 VAL A O 1
ATOM 2114 N N . LYS A 1 267 ? 18.046 8.534 -25.061 1.00 85.88 267 LYS A N 1
ATOM 2115 C CA . LYS A 1 267 ? 18.120 9.956 -25.418 1.00 85.88 267 LYS A CA 1
ATOM 2116 C C . LYS A 1 267 ? 19.507 10.372 -25.915 1.00 85.88 267 LYS A C 1
ATOM 2118 O O . LYS A 1 267 ? 19.596 11.144 -26.866 1.00 85.88 267 LYS A O 1
ATOM 2123 N N . LEU A 1 268 ? 20.574 9.904 -25.268 1.00 82.25 268 LEU A N 1
ATOM 2124 C CA . LEU A 1 268 ? 21.947 10.321 -25.569 1.00 82.25 268 LEU A CA 1
ATOM 2125 C C . LEU A 1 268 ? 22.617 9.485 -26.668 1.00 82.25 268 LEU A C 1
ATOM 2127 O O . LEU A 1 268 ? 23.708 9.857 -27.097 1.00 82.25 268 LEU A O 1
ATOM 2131 N N . ARG A 1 269 ? 22.009 8.366 -27.099 1.00 72.88 269 ARG A N 1
ATOM 2132 C CA . ARG A 1 269 ? 22.623 7.369 -28.003 1.00 72.88 269 ARG A CA 1
ATOM 2133 C C . ARG A 1 269 ? 24.061 7.009 -27.599 1.00 72.88 269 ARG A C 1
ATOM 2135 O O . ARG A 1 269 ? 24.923 6.801 -28.451 1.00 72.88 269 ARG A O 1
ATOM 2142 N N . LYS A 1 270 ? 24.351 7.003 -26.294 1.00 62.06 270 LYS A N 1
ATOM 2143 C CA . LYS A 1 270 ? 25.671 6.608 -25.791 1.00 62.06 270 LYS A CA 1
ATOM 2144 C C . LYS A 1 270 ? 25.861 5.112 -26.054 1.00 62.06 270 LYS A C 1
ATOM 2146 O O . LYS A 1 270 ? 24.891 4.364 -25.980 1.00 62.06 270 LYS A O 1
ATOM 2151 N N . GLY A 1 271 ? 27.092 4.730 -26.407 1.00 59.16 271 GLY A N 1
ATOM 2152 C CA . GLY A 1 271 ? 27.477 3.380 -26.838 1.00 59.16 271 GLY A CA 1
ATOM 2153 C C . GLY A 1 271 ? 27.111 2.247 -25.869 1.00 59.16 271 GLY A C 1
ATOM 2154 O O . GLY A 1 271 ? 26.576 2.494 -24.795 1.00 59.16 271 GLY A O 1
ATOM 2155 N N . SER A 1 272 ? 27.405 1.013 -26.306 1.00 59.44 272 SER A N 1
ATOM 2156 C CA . SER A 1 272 ? 26.922 -0.285 -25.792 1.00 59.44 272 SER A CA 1
ATOM 2157 C C . SER A 1 272 ? 26.188 -0.246 -24.447 1.00 59.44 272 SER A C 1
ATOM 2159 O O . SER A 1 272 ? 26.783 -0.020 -23.391 1.00 59.44 272 SER A O 1
ATOM 2161 N N . ILE A 1 273 ? 24.893 -0.540 -24.501 1.00 62.06 273 ILE A N 1
ATOM 2162 C CA . ILE A 1 273 ? 24.006 -0.599 -23.343 1.00 62.06 273 ILE A CA 1
ATOM 2163 C C . ILE A 1 273 ? 24.516 -1.659 -22.359 1.00 62.06 273 ILE A C 1
ATOM 2165 O O . ILE A 1 273 ? 24.484 -2.852 -22.651 1.00 62.06 273 ILE A O 1
ATOM 2169 N N . HIS A 1 274 ? 24.973 -1.228 -21.182 1.00 69.56 274 HIS A N 1
ATOM 2170 C CA . HIS A 1 274 ? 25.325 -2.119 -20.072 1.00 69.56 274 HIS A CA 1
ATOM 2171 C C . HIS A 1 274 ? 24.191 -2.143 -19.040 1.00 69.56 274 HIS A C 1
ATOM 2173 O O . HIS A 1 274 ? 24.366 -1.808 -17.871 1.00 69.56 274 HIS A O 1
ATOM 2179 N N . ILE A 1 275 ? 22.984 -2.452 -19.514 1.00 78.69 275 ILE A N 1
ATOM 2180 C CA . ILE A 1 275 ? 21.830 -2.705 -18.654 1.00 78.69 275 ILE A CA 1
ATOM 2181 C C . ILE A 1 275 ? 21.631 -4.211 -18.607 1.00 78.69 275 ILE A C 1
ATOM 2183 O O . ILE A 1 275 ? 21.516 -4.863 -19.643 1.00 78.69 275 ILE A O 1
ATOM 2187 N N . ASP A 1 276 ? 21.578 -4.753 -17.395 1.00 85.94 276 ASP A N 1
ATOM 2188 C CA . ASP A 1 276 ? 21.177 -6.135 -17.162 1.00 85.94 276 ASP A CA 1
ATOM 2189 C C . ASP A 1 276 ? 19.663 -6.261 -17.401 1.00 85.94 276 ASP A C 1
ATOM 2191 O O . ASP A 1 276 ? 18.847 -6.125 -16.487 1.00 85.94 276 ASP A O 1
ATOM 2195 N N . TYR A 1 277 ? 19.286 -6.462 -18.667 1.00 87.19 277 TYR A N 1
ATOM 2196 C CA . TYR A 1 277 ? 17.895 -6.624 -19.095 1.00 87.19 277 TYR A CA 1
ATOM 2197 C C . TYR A 1 277 ? 17.183 -7.770 -18.361 1.00 87.19 277 TYR A C 1
ATOM 2199 O O . TYR A 1 277 ? 15.981 -7.670 -18.101 1.00 87.19 277 TYR A O 1
ATOM 2207 N N . ASP A 1 278 ? 17.912 -8.821 -17.979 1.00 87.25 278 ASP A N 1
ATOM 2208 C CA . ASP A 1 278 ? 17.358 -9.976 -17.274 1.00 87.25 278 ASP A CA 1
ATOM 2209 C C . ASP A 1 278 ? 17.040 -9.633 -15.817 1.00 87.25 278 ASP A C 1
ATOM 2211 O O . ASP A 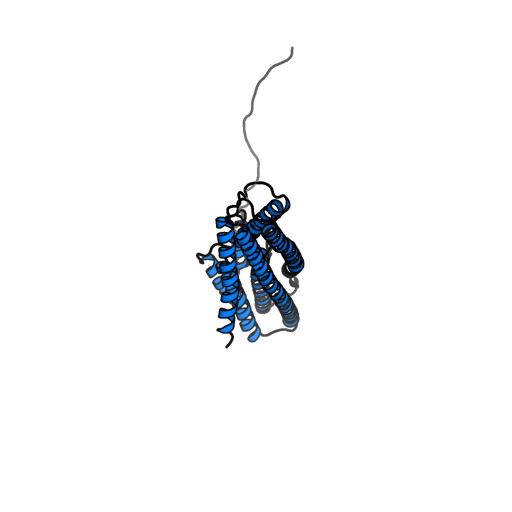1 278 ? 16.021 -10.068 -15.277 1.00 87.25 278 ASP A O 1
ATOM 2215 N N . SER A 1 279 ? 17.869 -8.815 -15.163 1.00 88.62 279 SER A N 1
ATOM 2216 C CA . SER A 1 279 ? 17.540 -8.231 -13.857 1.00 88.62 279 SER A CA 1
ATOM 2217 C C . SER A 1 279 ? 16.290 -7.349 -13.930 1.00 88.62 279 SER A C 1
ATOM 2219 O O . SER A 1 279 ? 15.373 -7.517 -13.125 1.00 88.62 279 SER A O 1
ATOM 2221 N N . VAL A 1 280 ? 16.179 -6.486 -14.948 1.00 89.12 280 VAL A N 1
ATOM 2222 C CA . VAL A 1 280 ? 14.989 -5.635 -15.135 1.00 89.12 280 VAL A CA 1
ATOM 2223 C C . VAL A 1 280 ? 13.727 -6.474 -15.340 1.00 89.12 280 VAL A C 1
ATOM 2225 O O . VAL A 1 280 ? 12.714 -6.214 -14.691 1.00 89.12 280 VAL A O 1
ATOM 2228 N N . SER A 1 281 ? 13.780 -7.498 -16.199 1.00 90.31 281 SER A N 1
ATOM 2229 C CA . SER A 1 281 ? 12.628 -8.372 -16.449 1.00 90.31 281 SER A CA 1
ATOM 2230 C C . SER A 1 281 ? 12.203 -9.122 -15.187 1.00 90.31 281 SER A C 1
ATOM 2232 O O . SER A 1 281 ? 11.016 -9.138 -14.865 1.00 90.31 281 SER A O 1
ATOM 2234 N N . ARG A 1 282 ? 13.163 -9.669 -14.426 1.00 90.44 282 ARG A N 1
ATOM 2235 C CA . ARG A 1 282 ? 12.888 -10.346 -13.148 1.00 90.44 282 ARG A CA 1
ATOM 2236 C C . ARG A 1 282 ? 12.257 -9.407 -12.121 1.00 90.44 282 ARG A C 1
ATOM 2238 O O . ARG A 1 282 ? 11.336 -9.817 -11.418 1.00 90.44 282 ARG A O 1
ATOM 2245 N N . ASN A 1 283 ? 12.712 -8.156 -12.048 1.00 89.31 283 ASN A N 1
ATOM 2246 C CA . ASN A 1 283 ? 12.135 -7.154 -11.150 1.00 89.31 283 ASN A CA 1
ATOM 2247 C C . ASN A 1 283 ? 10.697 -6.791 -11.548 1.00 89.31 283 ASN A C 1
ATOM 2249 O O . ASN A 1 283 ? 9.826 -6.732 -10.680 1.00 89.31 283 ASN A O 1
ATOM 2253 N N . CYS A 1 284 ? 10.423 -6.603 -12.845 1.00 91.62 284 CYS A N 1
ATOM 2254 C CA . CYS A 1 284 ? 9.061 -6.385 -13.339 1.00 91.62 284 CYS A CA 1
ATOM 2255 C C . CYS A 1 284 ? 8.141 -7.569 -13.003 1.00 91.62 284 CYS A C 1
ATOM 2257 O O . CYS A 1 284 ? 7.057 -7.360 -12.469 1.00 91.62 284 CYS A O 1
ATOM 2259 N N . GLU A 1 285 ? 8.576 -8.802 -13.268 1.00 91.12 285 GLU A N 1
ATOM 2260 C CA . GLU A 1 285 ? 7.784 -10.016 -13.013 1.00 91.12 285 GLU A CA 1
ATOM 2261 C C . GLU A 1 285 ? 7.508 -10.236 -11.525 1.00 91.12 285 GLU A C 1
ATOM 2263 O O . GLU A 1 285 ? 6.395 -10.606 -11.148 1.00 91.12 285 GLU A O 1
ATOM 2268 N N . ARG A 1 286 ? 8.500 -9.966 -10.668 1.00 88.94 286 ARG A N 1
ATOM 2269 C CA . ARG A 1 286 ? 8.320 -10.009 -9.214 1.00 88.94 286 ARG A CA 1
ATOM 2270 C C . ARG A 1 286 ? 7.265 -9.001 -8.771 1.00 88.94 286 ARG A C 1
ATOM 2272 O O . ARG A 1 286 ? 6.332 -9.378 -8.071 1.00 88.94 286 ARG A O 1
ATOM 2279 N N . LEU A 1 287 ? 7.376 -7.749 -9.213 1.00 89.31 287 LEU A N 1
ATOM 2280 C CA . LEU A 1 287 ? 6.430 -6.706 -8.828 1.00 89.31 287 LEU A CA 1
ATOM 2281 C C . LEU A 1 287 ? 5.013 -7.001 -9.353 1.00 89.31 287 LEU A C 1
ATOM 2283 O O . LEU A 1 287 ? 4.053 -6.881 -8.599 1.00 89.31 287 LEU A O 1
ATOM 2287 N N . GLU A 1 288 ? 4.872 -7.474 -10.596 1.00 90.50 288 GLU A N 1
ATOM 2288 C CA . GLU A 1 288 ? 3.587 -7.915 -11.164 1.00 90.50 288 GLU A CA 1
ATOM 2289 C C . GLU A 1 288 ? 2.933 -9.022 -10.320 1.00 90.50 288 GLU A C 1
ATOM 2291 O O . GLU A 1 288 ? 1.755 -8.913 -9.967 1.00 90.50 288 GLU A O 1
ATOM 2296 N N . LYS A 1 289 ? 3.690 -10.074 -9.970 1.00 89.25 289 LYS A N 1
ATOM 2297 C CA . LYS A 1 289 ? 3.197 -11.212 -9.174 1.00 89.25 289 LYS A CA 1
ATOM 2298 C C . LYS A 1 289 ? 2.663 -10.765 -7.816 1.00 89.25 289 LYS A C 1
ATOM 2300 O O . LYS A 1 289 ? 1.622 -11.227 -7.363 1.00 89.25 289 LYS A O 1
ATOM 2305 N N . GLU A 1 290 ? 3.376 -9.864 -7.172 1.00 85.75 290 GLU A N 1
ATOM 2306 C CA . GLU A 1 290 ? 3.074 -9.445 -5.810 1.00 85.75 290 GLU A CA 1
ATOM 2307 C C . GLU A 1 290 ? 1.932 -8.426 -5.771 1.00 85.75 290 GLU A C 1
ATOM 2309 O O . GLU A 1 290 ? 1.053 -8.498 -4.916 1.00 85.75 290 GLU A O 1
ATOM 2314 N N . MET A 1 291 ? 1.863 -7.529 -6.759 1.00 87.19 291 MET A N 1
ATOM 2315 C CA . MET A 1 291 ? 0.690 -6.674 -6.943 1.00 87.19 291 MET A CA 1
ATOM 2316 C C . MET A 1 291 ? -0.563 -7.493 -7.253 1.00 87.19 291 MET A C 1
ATOM 2318 O O . MET A 1 291 ? -1.654 -7.132 -6.814 1.00 87.19 291 MET A O 1
ATOM 2322 N N . LYS A 1 292 ? -0.417 -8.593 -8.000 1.00 87.81 292 LYS A N 1
ATOM 2323 C CA . LYS A 1 292 ? -1.503 -9.544 -8.242 1.00 87.81 292 LYS A CA 1
ATOM 2324 C C . LYS A 1 292 ? -1.944 -10.214 -6.937 1.00 87.81 292 LYS A C 1
ATOM 2326 O O . LYS A 1 292 ? -3.136 -10.199 -6.650 1.00 87.81 292 LYS A O 1
ATOM 2331 N N . ALA A 1 293 ? -1.006 -10.684 -6.113 1.00 85.06 293 ALA A N 1
ATOM 2332 C CA . ALA A 1 293 ? -1.311 -11.255 -4.799 1.00 85.06 293 ALA A CA 1
ATOM 2333 C C . ALA A 1 293 ? -2.068 -10.267 -3.892 1.00 85.06 293 ALA A C 1
ATOM 2335 O O . ALA A 1 293 ? -3.077 -10.637 -3.295 1.00 85.06 293 ALA A O 1
ATOM 2336 N N . LEU A 1 294 ? -1.650 -8.994 -3.852 1.00 83.38 294 LEU A N 1
ATOM 2337 C CA . LEU A 1 294 ? -2.367 -7.950 -3.111 1.00 83.38 294 LEU A CA 1
ATOM 2338 C C . LEU A 1 294 ? -3.791 -7.715 -3.637 1.00 83.38 294 LEU A C 1
ATOM 2340 O O . LEU A 1 294 ? -4.687 -7.439 -2.848 1.00 83.38 294 LEU A O 1
ATOM 2344 N N . LYS A 1 295 ? -4.030 -7.797 -4.951 1.00 81.69 295 LYS A N 1
ATOM 2345 C CA . LYS A 1 295 ? -5.381 -7.614 -5.508 1.00 81.69 295 LYS A CA 1
ATOM 2346 C C . LYS A 1 295 ? -6.285 -8.816 -5.240 1.00 81.69 295 LYS A C 1
ATOM 2348 O O . LYS A 1 295 ? -7.428 -8.635 -4.841 1.00 81.69 295 LYS A O 1
ATOM 2353 N N . GLU A 1 296 ? -5.782 -10.028 -5.454 1.00 80.62 296 GLU A N 1
ATOM 2354 C CA . GLU A 1 296 ? -6.583 -11.255 -5.376 1.00 80.62 296 GLU A CA 1
ATOM 2355 C C . GLU A 1 296 ? -6.924 -11.633 -3.929 1.00 80.62 296 GLU A C 1
ATOM 2357 O O . GLU A 1 296 ? -8.076 -11.941 -3.626 1.00 80.62 296 GLU A O 1
ATOM 2362 N N . ASN A 1 297 ? -5.966 -11.529 -3.003 1.00 68.31 297 ASN A N 1
ATOM 2363 C CA . ASN A 1 297 ? -6.188 -11.934 -1.611 1.00 68.31 297 ASN A CA 1
ATOM 2364 C C . ASN A 1 297 ? -7.133 -10.991 -0.848 1.00 68.31 297 ASN A C 1
ATOM 2366 O O . ASN A 1 297 ? -7.826 -11.436 0.065 1.00 68.31 297 ASN A O 1
ATOM 2370 N N . ASN A 1 298 ? -7.204 -9.714 -1.235 1.00 59.91 298 ASN A N 1
ATOM 2371 C CA . ASN A 1 298 ? -8.115 -8.744 -0.618 1.00 59.91 298 ASN A CA 1
ATOM 2372 C C . ASN A 1 298 ? -9.565 -8.863 -1.132 1.00 59.91 298 ASN A C 1
ATOM 2374 O O . ASN A 1 298 ? -10.486 -8.407 -0.459 1.00 59.91 298 ASN A O 1
ATOM 2378 N N . PHE A 1 299 ? -9.781 -9.493 -2.293 1.00 48.75 299 PHE A N 1
ATOM 2379 C CA . PHE A 1 299 ? -11.111 -9.644 -2.902 1.00 48.75 299 PHE A CA 1
ATOM 2380 C C . PHE A 1 299 ? -11.782 -10.986 -2.561 1.00 48.75 299 PHE A C 1
ATOM 2382 O O . PHE A 1 299 ? -13.005 -11.075 -2.473 1.00 48.75 299 PHE A O 1
ATOM 2389 N N . VAL A 1 300 ? -10.992 -12.045 -2.343 1.00 42.75 300 VAL A N 1
ATOM 2390 C CA . VAL A 1 300 ? -11.527 -13.392 -2.067 1.00 42.75 300 VAL A CA 1
ATOM 2391 C C . VAL A 1 300 ? -11.947 -13.567 -0.603 1.00 42.75 300 VAL A C 1
ATOM 2393 O O . VAL A 1 300 ? -12.940 -14.241 -0.342 1.00 42.75 300 VAL A O 1
ATOM 2396 N N . ARG A 1 301 ? -11.257 -12.937 0.359 1.00 45.44 301 ARG A N 1
ATOM 2397 C CA . ARG A 1 301 ? -11.624 -13.041 1.787 1.00 45.44 301 ARG A CA 1
ATOM 2398 C C . ARG A 1 301 ? -12.896 -12.267 2.142 1.00 45.44 301 ARG A C 1
ATOM 2400 O O . ARG A 1 301 ? -13.722 -12.776 2.883 1.00 45.44 301 ARG A O 1
ATOM 2407 N N . THR A 1 302 ? -13.105 -11.096 1.548 1.00 45.16 302 THR A N 1
ATOM 2408 C CA . THR A 1 302 ? -14.305 -10.270 1.779 1.00 45.16 302 THR A CA 1
ATOM 2409 C C . THR A 1 302 ? -15.567 -10.849 1.138 1.00 45.16 302 THR A C 1
ATOM 2411 O O . THR A 1 302 ? -16.661 -10.617 1.635 1.00 45.16 302 THR A O 1
ATOM 2414 N N . SER A 1 303 ? -15.440 -11.650 0.077 1.00 34.38 303 SER A N 1
ATOM 2415 C CA . SER A 1 303 ? -16.599 -12.246 -0.607 1.00 34.38 303 SER A CA 1
ATOM 2416 C C . SER A 1 303 ? -17.139 -13.515 0.069 1.00 34.38 303 SER A C 1
ATOM 2418 O O . SER A 1 303 ? -18.260 -13.918 -0.224 1.00 34.38 303 SER A O 1
ATOM 24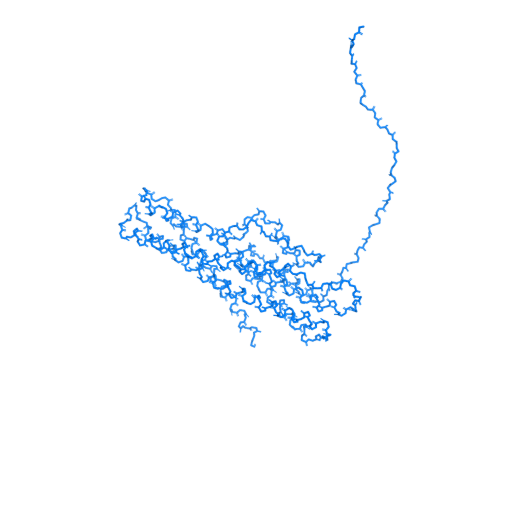20 N N . HIS A 1 304 ? -16.361 -14.162 0.946 1.00 35.44 304 HIS A N 1
ATOM 2421 C CA . HIS A 1 304 ? -16.750 -15.421 1.598 1.00 35.44 304 HIS A CA 1
ATOM 2422 C C . HIS A 1 304 ? -17.190 -15.280 3.061 1.00 35.44 304 HIS A C 1
ATOM 2424 O O . HIS A 1 304 ? -17.722 -16.242 3.604 1.00 35.44 304 HIS A O 1
ATOM 2430 N N . GLU A 1 305 ? -17.014 -14.109 3.678 1.00 37.97 305 GLU A N 1
ATOM 2431 C CA . GLU A 1 305 ? -17.448 -13.831 5.061 1.00 37.97 305 GLU A CA 1
ATOM 2432 C C . GLU A 1 305 ? -18.591 -12.795 5.143 1.00 37.97 305 GLU A C 1
ATOM 2434 O O . GLU A 1 305 ? -19.042 -12.472 6.236 1.00 37.97 305 GLU A O 1
ATOM 2439 N N . VAL A 1 306 ? -19.092 -12.294 4.002 1.00 34.94 306 VAL A N 1
ATOM 2440 C CA . VAL A 1 306 ? -20.203 -11.311 3.917 1.00 34.94 306 VAL A CA 1
ATOM 2441 C C . VAL A 1 306 ? -21.472 -11.920 3.278 1.00 34.94 306 VAL A C 1
ATOM 2443 O O . VAL A 1 306 ? -22.367 -11.201 2.840 1.00 34.94 306 VAL A O 1
ATOM 2446 N N . VAL A 1 307 ? -21.578 -13.255 3.221 1.00 31.36 307 VAL A N 1
ATOM 2447 C CA . VAL A 1 307 ? -22.798 -13.969 2.787 1.00 31.36 307 VAL A CA 1
ATOM 2448 C C . VAL A 1 307 ? -23.255 -14.941 3.859 1.00 31.36 307 VAL A C 1
ATOM 2450 O O . VAL A 1 307 ? -22.407 -15.745 4.302 1.00 31.36 307 VAL A O 1
#

Sequence (307 aa):
MRAPLAFIRSLSSKLSVARRSTSSMVVPLVEESWFSQQVTAKFDTLKSSKCDVGSASWLCDVFGASVATQMLAQEFLDIASISLTDREMIEEYLEDNIELLDACNGLLEKMGIIQDYVYSIRGATRMLQGRSDPNVPTSRRAQEVLGKCNKVQKQCAELDKCGLKLCRMMRQKMPQDSNVWYDGRDFDIQEVVRVSREAAFVACHNLHRALSFKSKPRLMTVRSESSTPWLSIMDEDIKHQNRPMSWMMNELQQLVTVQQLLHDQVKLRKGSIHIDYDSVSRNCERLEKEMKALKENNFVRTSHEVV

Secondary structure (DSSP, 8-state):
--------------------------PPPP---HHHHHHHHHHHHHHH--SPTT-HHHHHHHHHHHHHHHHHHHHHHHHS---HHHHHHHHHHHHHHHHHHHHHHHHHHHHHHHHHHHHHHHHHHHHHTT-SS--HHHHHHHHHHHHHHHHHHHHHHHHTHHHHHHHHHTTS-----TT----TTHHHHHHHHHHHHHHHHHHHHHHHHHT-SS--S-------SS--HHHHHHHHHHHTTTS---HHHHHHHHHHHHHHHHHHHHHHT-SS----HHHHHHHHHHHHHHHHHHHHHHHHHHHHS--

pLDDT: mean 75.83, std 18.06, range [31.36, 94.31]

Foldseek 3Di:
DDDDDDDDDDDDDDDDDDDDPDDPPPDPDPPQDPLLVLLLVLLVVLVVDPDDFQFLVSLLSLVVSLVVLVVSLVVCVVPADADPVLVVLVVVLVVLVVLLVVLVVLLVVLLVLVLLLLVLLLVLLVLCPPDQQRDPVSLVVSLVSLVVSVVSLVVLVVSLVSLVVLVVQLPPDDPPVPPDPDDPRVVVNVCSSVVSSVSSSVSSNSSSCLSHLDPPPADDQSPDPDPSVSSVSVNVVRVPVVDPGHPSNVLSNVSVVVSVLSNVCSVVVDGGDPDPSVVSNVSSVVNVVSSVSNVVSVPVVVVPPVD